Protein 3EDH (pdb70)

Nearest PDB structures (foldseek):
  3edg-assembly1_A  TM=1.002E+00  e=3.749E-43  Homo sapiens
  6bsl-assembly2_B  TM=9.867E-01  e=1.520E-41  Homo sapiens
  3edi-assembly1_A  TM=9.845E-01  e=1.492E-37  Homo sapiens
  7uai-assembly1_C  TM=9.406E-01  e=2.287E-19  Homo sapiens
  7uaf-assembly1_C  TM=9.247E-01  e=3.575E-19  Homo sapiens

Radius of gyration: 16.69 Å; Cα contacts (8 Å, |Δi|>4): 424; chains: 1; bounding box: 42×38×41 Å

B-factor: mean 15.07, std 9.1, range [3.42, 52.96]

InterPro domains:
  IPR000152 EGF-type aspartate/asparagine hydroxylation site [PS00010] (563-574)
  IPR000742 EGF-like domain [PS01186] (572-587)
  IPR000742 EGF-like domain [PS01186] (727-742)
  IPR000742 EGF-like domain [PS50026] (547-588)
  IPR000742 EGF-like domain [SM00181] (550-588)
  IPR000742 EGF-like domain [SM00181] (706-743)
  IPR000859 CUB domain [PF00431] (322-431)
  IPR000859 CUB domain [PF00431] (435-544)
  IPR000859 CUB domain [PF00431] (591-700)
  IPR000859 CUB domain [PF00431] (747-855)
  IPR000859 CUB domain [PF00431] (860-973)
  IPR000859 CUB domain [PS01180] (322-434)
  IPR000859 CUB domain [PS01180] (435-547)
  IPR000859 CUB domain [PS01180] (591-703)
  IPR000859 CUB domain [PS01180] (747-859)
  IPR000859 CUB domain [PS01180] (860-976)
  IPR000859 CUB domain [SM00042] (322-434)
  IPR000859 CUB domain [SM00042] (435-547)
  IPR000859 CUB domain [SM00042] (591-703)
  IPR000859 CUB domain [SM00042] (747-859)

Sequence (201 aa):
AATSRPPERVWPPDGVIPFVIGGNFTGSSQRAVFRQAMRHWEKHTCVVTFLERTDEDSYIVFTYRRPCGCCSYVGRRGGGPQAISIIGKNCDKFGIIVVHELGHVVVGFFWHEHTRPDRDRRHVSSIVRENIQPGQEYNFLKMEPQEVESLGETYDFDDSIMHYARNTTFSRRGIFLDTIVPKYEVNGVKPPIGQRTTRLSKGDIAQARKLYKCPA

Foldseek 3Di:
DFFPDLVLAPVQLEAEEEEDDDDDPVLVVLLVVLQVQLVVLAVHH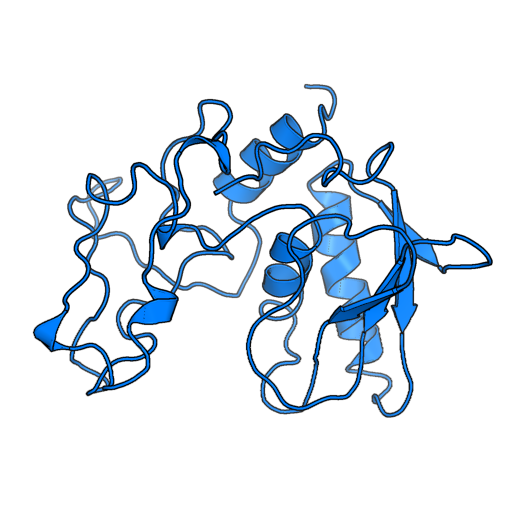YHHDDPDAWHEYADADDDDDDWAAGTPDRHYTYDYDYVVARGNLSSNLNVNRHNGDAALLQAPPNVLWKDFDVVFAAPPCCVSNHHDDNNTDDQLPADRDQAASRYQFQQVRTPDPPDGRIATPDDDPPDRRGHNDSDHGDPRSSVRSNSSSVPPD

Solvent-accessible surface area: 10444 Å² total; per-residue (Å²): 0,0,5,35,87,109,117,45,36,3,81,140,2,52,0,7,8,51,36,22,58,110,14,72,44,85,14,100,56,33,0,95,79,0,7,124,20,2,62,144,59,16,49,1,64,22,89,92,79,107,121,48,90,5,30,0,27,0,27,108,128,114,52,58,82,100,12,72,5,0,69,128,18,75,10,66,4,32,1,30,1,8,146,143,21,28,158,45,4,55,0,0,13,34,0,0,7,1,0,0,6,63,22,2,0,10,8,39,55,7,65,172,8,1,42,24,37,141,136,14,10,70,114,48,48,82,131,15,1,122,90,35,111,85,119,49,12,92,22,51,74,37,117,9,24,13,47,0,0,3,0,16,34,142,47,36,63,13,135,21,129,187,70,29,0,0,57,32,110,92,114,60,152,64,91,76,14,104,25,17,39,63,89,103,7,2,182,22,7,22,39,5,0,108,97,18,21,183,22,128,167

Organism: Homo sapiens (NCBI:txid9606)

GO terms:
  GO:0008233 peptidase activity (F, IDA)
  GO:0061036 positive regulation of cartilage development (P, IDA)
  GO:0005576 extracellular region (C, EXP)
  GO:0001501 skeletal system development (P, TAS)
  GO:0001502 cartilage condensation (P, TAS)
  GO:0008233 peptidase activity (F, TAS)
  GO:0005576 extracellular region (C, TAS)
  GO:0004222 metalloendopeptidase activity (F, TAS)
  GO:0004252 serine-type endopeptidase activity (F, TAS)
  GO:0030199 collagen fibril organization (P, TAS)
  GO:0042802 identical protein binding (F, IPI)
  GO:0005515 protein binding (F, IPI)
  GO:0006508 proteolysis (P, IDA)

CATH classification: 3.40.390.10

Structure (mmCIF, N/CA/C/O backbone):
data_3EDH
#
_entry.id   3EDH
#
_cell.length_a   53.499
_cell.length_b   59.093
_cell.length_c   69.451
_cell.angle_alpha   90.000
_cell.angle_beta   90.000
_cell.angle_gamma   90.000
#
_symmetry.space_group_name_H-M   'P 21 21 21'
#
loop_
_entity.id
_entity.type
_entity.pdbx_description
1 polymer 'Bone morphog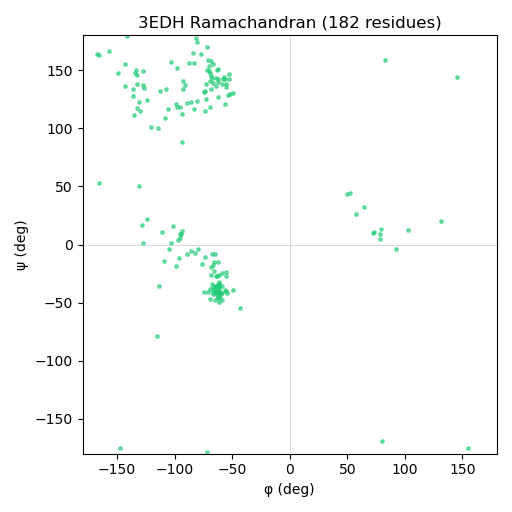enetic protein 1'
2 non-polymer 'ACETYL GROUP'
3 non-polymer 'ZINC ION'
4 non-polymer 'DIMETHYL SULFOXIDE'
5 water water
#
loop_
_atom_site.group_PDB
_atom_site.id
_atom_site.type_symbol
_atom_site.label_atom_id
_atom_site.label_alt_id
_atom_site.label_comp_id
_atom_site.label_asym_id
_atom_site.label_entity_id
_atom_site.label_seq_id
_atom_site.pdbx_PDB_ins_code
_atom_site.Cartn_x
_atom_site.Cartn_y
_atom_site.Cartn_z
_atom_site.occupancy
_atom_site.B_iso_or_equiv
_atom_site.auth_seq_id
_atom_site.auth_comp_id
_atom_site.auth_asym_id
_atom_site.auth_atom_id
_atom_site.pdbx_PDB_model_num
ATOM 1 N N . ALA A 1 1 ? 7.517 5.243 -1.793 1.00 6.46 1 ALA A N 1
ATOM 2 C CA . ALA A 1 1 ? 7.887 4.221 -2.758 1.00 6.93 1 ALA A CA 1
ATOM 3 C C . ALA A 1 1 ? 6.899 4.156 -3.944 1.00 6.49 1 ALA A C 1
ATOM 4 O O . ALA A 1 1 ? 6.295 3.121 -4.246 1.00 7.33 1 ALA A O 1
ATOM 6 N N . ALA A 1 2 ? 6.755 5.300 -4.624 1.00 7.27 2 ALA A N 1
ATOM 7 C CA . ALA A 1 2 ? 5.874 5.387 -5.798 1.00 6.45 2 ALA A CA 1
ATOM 8 C C . ALA A 1 2 ? 6.509 4.690 -6.988 1.00 7.01 2 ALA A C 1
ATOM 9 O O . ALA A 1 2 ? 7.672 4.922 -7.318 1.00 7.65 2 ALA A O 1
ATOM 11 N N . THR A 1 3 ? 5.739 3.846 -7.670 1.00 6.87 3 THR A N 1
ATOM 12 C CA . THR A 1 3 ? 6.259 3.194 -8.870 1.00 6.92 3 THR A CA 1
ATOM 13 C C . THR A 1 3 ? 6.775 4.219 -9.883 1.00 7.90 3 THR A C 1
ATOM 14 O O . THR A 1 3 ? 6.146 5.240 -10.158 1.00 8.18 3 THR A O 1
ATOM 18 N N . SER A 1 4 ? 7.919 3.909 -10.495 1.00 8.54 4 SER A N 1
ATOM 19 C CA . SER A 1 4 ? 8.470 4.680 -11.595 1.00 8.79 4 SER A CA 1
ATOM 20 C C . SER A 1 4 ? 7.905 4.258 -12.943 1.00 9.04 4 SER A C 1
ATOM 21 O O . SER A 1 4 ? 8.289 4.864 -13.955 1.00 9.97 4 SER A O 1
ATOM 24 N N . ARG A 1 5 ? 7.091 3.208 -13.002 1.00 8.83 5 ARG A N 1
ATOM 25 C CA . ARG A 1 5 ? 6.744 2.558 -14.259 1.00 9.72 5 ARG A CA 1
ATOM 26 C C . ARG A 1 5 ? 5.449 3.174 -14.770 1.00 9.15 5 ARG A C 1
ATOM 27 O O . ARG A 1 5 ? 4.407 3.008 -14.147 1.00 10.14 5 ARG A O 1
ATOM 35 N N . PRO A 1 6 ? 5.502 3.917 -15.895 1.00 9.80 6 PRO A N 1
ATOM 36 C CA A PRO A 1 6 ? 4.284 4.635 -16.305 0.50 10.55 6 PRO A CA 1
ATOM 37 C CA B PRO A 1 6 ? 4.279 4.642 -16.286 0.50 10.97 6 PRO A CA 1
ATOM 38 C C . PRO A 1 6 ? 3.107 3.724 -16.597 1.00 11.00 6 PRO A C 1
ATOM 39 O O . PRO A 1 6 ? 1.951 4.137 -16.404 1.00 12.59 6 PRO A O 1
ATOM 46 N N . GLU A 1 7 ? 3.379 2.497 -17.046 1.00 11.54 7 GLU A N 1
ATOM 47 C CA . GLU A 1 7 ? 2.291 1.602 -17.387 1.00 13.09 7 GLU A CA 1
ATOM 48 C C . GLU A 1 7 ? 1.515 1.166 -16.141 1.00 12.48 7 GLU A C 1
ATOM 49 O O . GLU A 1 7 ? 0.374 0.673 -16.266 1.00 13.85 7 GLU A O 1
ATOM 55 N N . ARG A 1 8 ? 2.115 1.289 -14.952 1.00 11.59 8 ARG A N 1
ATOM 56 C CA . ARG A 1 8 ? 1.430 0.919 -13.700 1.00 11.15 8 ARG A CA 1
ATOM 57 C C . ARG A 1 8 ? 0.518 2.002 -13.166 1.00 10.53 8 ARG A C 1
ATOM 58 O O . ARG A 1 8 ? -0.238 1.736 -12.221 1.00 11.02 8 ARG A O 1
ATOM 66 N N . VAL A 1 9 ? 0.541 3.196 -13.766 1.00 11.11 9 VAL A N 1
ATOM 67 C CA . VAL A 1 9 ? -0.348 4.285 -13.330 1.00 12.19 9 VAL A CA 1
ATOM 68 C C . VAL A 1 9 ? -1.687 4.121 -14.043 1.00 11.49 9 VAL A C 1
ATOM 69 O O . VAL A 1 9 ? -1.734 4.080 -15.287 1.00 14.30 9 VAL A O 1
ATOM 73 N N . TRP A 1 10 ? -2.790 3.998 -13.304 1.00 10.24 10 TRP A N 1
ATOM 74 C CA . TRP A 1 10 ? -4.100 3.784 -13.925 1.00 9.73 10 TRP A CA 1
ATOM 75 C C . TRP A 1 10 ? -4.449 5.008 -14.821 1.00 10.63 10 TRP A C 1
ATOM 76 O O . TRP A 1 10 ? -4.442 6.145 -14.349 1.00 11.31 10 TRP A O 1
ATOM 87 N N A PRO A 1 11 ? -4.863 4.758 -16.088 0.60 12.14 11 PRO A N 1
ATOM 88 N N B PRO A 1 11 ? -4.634 4.792 -16.138 0.40 11.20 11 PRO A N 1
ATOM 89 C CA A PRO A 1 11 ? -5.216 5.851 -17.033 0.60 12.74 11 PRO A CA 1
ATOM 90 C CA B PRO A 1 11 ? -4.958 5.950 -16.997 0.40 11.56 11 PRO A CA 1
ATOM 91 C C A PRO A 1 11 ? -6.237 6.814 -16.456 0.60 12.75 11 PRO A C 1
ATOM 92 C C B PRO A 1 11 ? -6.133 6.793 -16.504 0.40 12.24 11 PRO A C 1
ATOM 93 O O A PRO A 1 11 ? -7.293 6.388 -15.990 0.60 13.27 11 PRO A O 1
ATOM 94 O O B PRO A 1 11 ? -7.184 6.261 -16.163 0.40 12.56 11 PRO A O 1
ATOM 101 N N . ASP A 1 12 ? -5.908 8.104 -16.470 1.00 13.36 12 ASP A N 1
ATOM 102 C CA . ASP A 1 12 ? -6.829 9.114 -16.008 1.00 14.56 12 ASP A CA 1
ATOM 103 C C . ASP A 1 12 ? -7.188 8.968 -14.540 1.00 13.24 12 ASP A C 1
ATOM 104 O O . ASP A 1 12 ? -8.129 9.610 -14.088 1.00 13.65 12 ASP A O 1
ATOM 109 N N . GLY A 1 13 ? -6.444 8.127 -13.809 1.00 12.20 13 GLY A N 1
ATOM 110 C CA . GLY A 1 13 ? -6.759 7.871 -12.401 1.00 11.07 13 GLY A CA 1
ATOM 111 C C . GLY A 1 13 ? -7.991 7.024 -12.178 1.00 9.64 13 GLY A C 1
ATOM 112 O O . GLY A 1 13 ? -8.453 6.900 -11.050 1.00 10.50 13 GLY A O 1
ATOM 113 N N . VAL A 1 14 ? -8.529 6.445 -13.252 1.00 10.47 14 VAL A N 1
ATOM 114 C CA . VAL A 1 14 ? -9.766 5.665 -13.147 1.00 10.83 14 VAL A CA 1
ATOM 115 C C . VAL A 1 14 ? -9.484 4.198 -12.844 1.00 9.97 14 VAL A C 1
ATOM 116 O O . VAL A 1 14 ? -8.760 3.529 -13.590 1.00 11.18 14 VAL A O 1
ATOM 120 N N . ILE A 1 15 ? -10.041 3.726 -11.718 1.00 9.97 15 ILE A N 1
ATOM 121 C CA . ILE A 1 15 ? -9.789 2.341 -11.273 1.00 9.22 15 ILE A CA 1
ATOM 122 C C . ILE A 1 15 ? -11.126 1.614 -11.197 1.00 8.78 15 ILE A C 1
ATOM 123 O O . ILE A 1 15 ? -11.901 1.789 -10.240 1.00 9.74 15 ILE A O 1
ATOM 128 N N . PRO A 1 16 ? -11.426 0.791 -12.210 1.00 8.95 16 PRO A N 1
ATOM 129 C CA . PRO A 1 16 ? -12.668 0.015 -12.126 1.00 9.48 16 PRO A CA 1
ATOM 130 C C . PRO A 1 16 ? -12.529 -1.079 -11.074 1.00 8.34 16 PRO A C 1
ATOM 131 O O . PRO A 1 16 ? -11.439 -1.617 -10.855 1.00 8.42 16 PRO A O 1
ATOM 135 N N . PHE A 1 17 ? -13.648 -1.434 -10.454 1.00 9.36 17 PHE A N 1
ATOM 136 C CA . PHE A 1 17 ? -13.623 -2.419 -9.353 1.00 9.38 17 PHE A CA 1
ATOM 137 C C . PHE A 1 17 ? -14.837 -3.334 -9.380 1.00 8.93 17 PHE A C 1
ATOM 138 O O . PHE A 1 17 ? -15.940 -2.966 -9.856 1.00 9.95 17 PHE A O 1
ATOM 146 N N . VAL A 1 18 ? -14.641 -4.512 -8.799 1.00 8.58 18 VAL A N 1
ATOM 147 C CA . VAL A 1 18 ? -15.690 -5.471 -8.504 1.00 9.43 18 VAL A CA 1
ATOM 148 C C . VAL A 1 18 ? -15.553 -5.833 -7.026 1.00 8.68 18 VAL A C 1
ATOM 149 O O . VAL A 1 18 ? -14.440 -6.032 -6.537 1.00 8.66 18 VAL A O 1
ATOM 153 N N . ILE A 1 19 ? -16.676 -5.914 -6.312 1.00 9.00 19 ILE A N 1
ATOM 154 C CA . ILE A 1 19 ? -16.672 -6.460 -4.963 1.00 9.80 19 ILE A CA 1
ATOM 155 C C . ILE A 1 19 ? -17.128 -7.910 -5.082 1.00 9.60 19 ILE A C 1
ATOM 156 O O . ILE A 1 19 ? -18.214 -8.198 -5.603 1.00 10.18 19 ILE A O 1
ATOM 161 N N . GLY A 1 20 ? -16.284 -8.842 -4.645 1.00 9.33 20 GLY A N 1
ATOM 162 C CA . GLY A 1 20 ? -16.582 -10.265 -4.749 1.00 9.25 20 GLY A CA 1
ATOM 163 C C . GLY A 1 20 ? -17.657 -10.700 -3.775 1.00 8.84 20 GLY A C 1
ATOM 164 O O . GLY A 1 20 ? -18.210 -9.904 -2.990 1.00 9.43 20 GLY A O 1
ATOM 165 N N . GLY A 1 21 ? -17.944 -12.002 -3.818 1.00 8.94 21 GLY A N 1
ATOM 166 C CA . GLY A 1 21 ? -18.899 -12.564 -2.909 1.00 9.43 21 GLY A CA 1
ATOM 167 C C . GLY A 1 21 ? -18.324 -12.843 -1.530 1.00 8.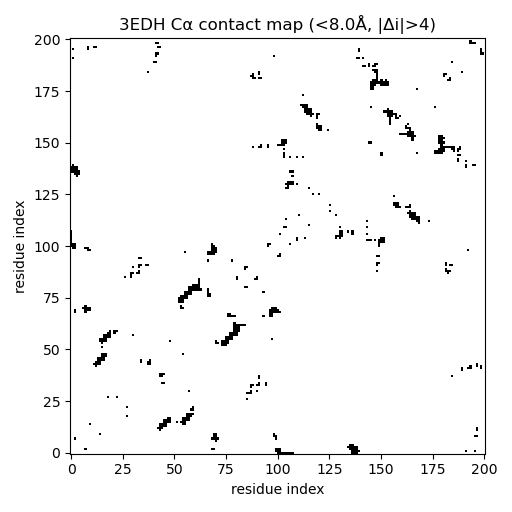74 21 GLY A C 1
ATOM 168 O O . GLY A 1 21 ? -17.139 -12.679 -1.255 1.00 9.60 21 GLY A O 1
ATOM 169 N N . ASN A 1 22 A -19.227 -13.254 -0.637 1.00 9.29 21 ASN A N 1
ATOM 170 C CA . ASN A 1 22 A -18.896 -13.733 0.677 1.00 10.50 21 ASN A CA 1
ATOM 171 C C . ASN A 1 22 A -18.584 -12.677 1.716 1.00 9.94 21 ASN A C 1
ATOM 172 O O . ASN A 1 22 A -18.049 -13.015 2.777 1.00 11.44 21 ASN A O 1
ATOM 177 N N . PHE A 1 23 ? -18.907 -11.417 1.410 1.00 9.42 22 PHE A N 1
ATOM 178 C CA . PHE A 1 23 ? -18.693 -10.356 2.392 1.00 10.71 22 PHE A CA 1
ATOM 179 C C . PHE A 1 23 ? -20.006 -9.965 3.021 1.00 11.54 22 PHE A C 1
ATOM 180 O O . PHE A 1 23 ? -21.059 -10.121 2.422 1.00 13.25 22 PHE A O 1
ATOM 188 N N . THR A 1 24 ? -19.937 -9.394 4.209 1.00 12.66 23 THR A N 1
ATOM 189 C CA . THR A 1 24 ? -21.150 -8.883 4.833 1.00 12.79 23 THR A CA 1
ATOM 190 C C . THR A 1 24 ? -21.416 -7.475 4.280 1.00 12.77 23 THR A C 1
ATOM 191 O O . THR A 1 24 ? -20.535 -6.808 3.718 1.00 12.32 23 THR A O 1
ATOM 195 N N . GLY A 1 25 ? -22.623 -6.982 4.494 1.00 14.15 24 GLY A N 1
ATOM 196 C CA . GLY A 1 25 ? -22.948 -5.623 4.069 1.00 14.19 24 GLY A CA 1
ATOM 197 C C . GLY A 1 25 ? -22.038 -4.584 4.722 1.00 13.99 24 GLY A C 1
ATOM 198 O O . GLY A 1 25 ? -21.638 -3.592 4.084 1.00 14.06 24 GLY A O 1
ATOM 199 N N . SER A 1 26 ? -21.665 -4.810 5.976 1.00 13.72 25 SER A N 1
ATOM 200 C CA A SER A 1 26 ? -20.762 -3.881 6.655 0.50 14.52 25 SER A CA 1
ATOM 201 C CA B SER A 1 26 ? -20.732 -3.942 6.705 0.50 14.60 25 SER A CA 1
ATOM 202 C C . SER A 1 26 ? -19.364 -3.914 6.023 1.00 13.67 25 SER A C 1
ATOM 203 O O . SER A 1 26 ? -18.757 -2.859 5.834 1.00 13.60 25 SER A O 1
ATOM 208 N N . GLN A 1 27 ? -18.869 -5.096 5.665 1.00 12.61 26 GLN A N 1
ATOM 209 C CA . GLN A 1 27 ? -17.567 -5.171 5.010 1.00 11.15 26 GLN A CA 1
ATOM 210 C C . GLN A 1 27 ? -17.596 -4.447 3.673 1.00 9.88 26 GLN A C 1
ATOM 211 O O . GLN A 1 27 ? -16.656 -3.715 3.356 1.00 9.54 26 GLN A O 1
ATOM 217 N N . ARG A 1 28 ? -18.659 -4.645 2.898 1.00 9.91 27 ARG A N 1
ATOM 218 C CA . ARG A 1 28 ? -18.773 -3.974 1.618 1.00 9.46 27 ARG A CA 1
ATOM 219 C C . ARG A 1 28 ? -18.790 -2.457 1.788 1.00 10.10 27 ARG A C 1
ATOM 220 O O . ARG A 1 28 ? -18.173 -1.722 1.016 1.00 10.24 27 ARG A O 1
ATOM 228 N N . ALA A 1 29 ? -19.507 -1.989 2.811 1.00 10.66 28 ALA A N 1
ATOM 229 C CA . ALA A 1 29 ? -19.573 -0.555 3.087 1.00 11.04 28 ALA A CA 1
ATOM 230 C C . ALA A 1 29 ? -18.182 -0.011 3.436 1.00 9.98 28 ALA A C 1
ATOM 231 O O . ALA A 1 29 ? -17.861 1.110 3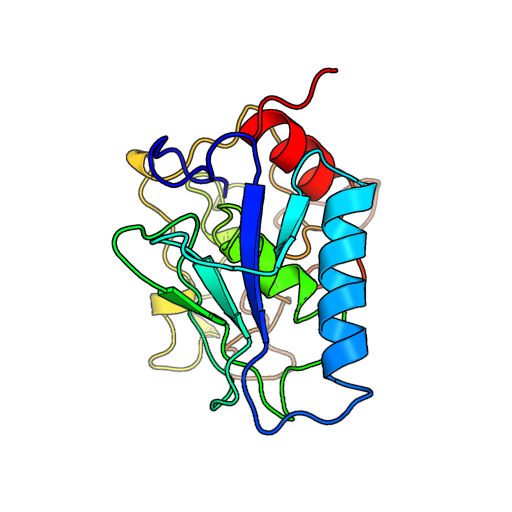.039 1.00 10.67 28 ALA A O 1
ATOM 233 N N . VAL A 1 30 ? -17.351 -0.783 4.147 1.00 9.40 29 VAL A N 1
ATOM 234 C CA . VAL A 1 30 ? -16.009 -0.360 4.450 1.00 9.47 29 VAL A CA 1
ATOM 235 C C . VAL A 1 30 ? -15.169 -0.269 3.164 1.00 8.84 29 VAL A C 1
ATOM 236 O O . VAL A 1 30 ? -14.362 0.667 3.018 1.00 8.95 29 VAL A O 1
ATOM 240 N N . PHE A 1 31 ? -15.372 -1.177 2.205 1.00 8.99 30 PHE A N 1
ATOM 241 C CA . PHE A 1 31 ? -14.594 -1.059 0.969 1.00 8.46 30 PHE A CA 1
ATOM 242 C C . PHE A 1 31 ? -14.941 0.255 0.286 1.00 8.01 30 PHE A C 1
ATOM 243 O O . PHE A 1 31 ? -14.062 0.969 -0.220 1.00 8.27 30 PHE A O 1
ATOM 251 N N . ARG A 1 32 ? -16.234 0.564 0.214 1.00 8.71 31 ARG A N 1
ATOM 252 C CA . ARG A 1 32 ? -16.635 1.826 -0.399 1.00 10.09 31 ARG A CA 1
ATOM 253 C C . ARG A 1 32 ? -16.129 3.040 0.362 1.00 8.58 31 ARG A C 1
ATOM 254 O O . ARG A 1 32 ? -15.709 4.014 -0.245 1.00 9.87 31 ARG A O 1
ATOM 262 N N . GLN A 1 33 ? -16.105 2.959 1.680 1.00 9.31 32 GLN A N 1
ATOM 263 C CA . GLN A 1 33 ? -15.581 4.043 2.487 1.00 9.36 32 GLN A CA 1
ATOM 264 C C . GLN A 1 33 ? -14.092 4.271 2.204 1.00 8.32 32 GLN A C 1
ATOM 265 O O . GLN A 1 33 ? -13.643 5.403 2.124 1.00 8.18 32 GLN A O 1
ATOM 271 N N . ALA A 1 34 ? -13.343 3.195 2.056 1.00 7.47 33 ALA A N 1
ATOM 272 C CA . ALA A 1 34 ? -11.920 3.291 1.772 1.00 7.37 33 ALA A CA 1
ATOM 273 C C . ALA A 1 34 ? -11.672 3.886 0.390 1.00 7.24 33 ALA A C 1
ATOM 274 O O . ALA A 1 34 ? -10.778 4.730 0.213 1.00 7.69 33 ALA A O 1
ATOM 276 N N . MET A 1 35 ? -12.480 3.485 -0.597 1.00 7.46 34 MET A N 1
ATOM 277 C CA . MET A 1 35 ? -12.372 4.069 -1.938 1.00 8.07 34 MET A CA 1
ATOM 278 C C . MET A 1 35 ? -12.745 5.544 -1.884 1.00 8.22 34 MET A C 1
ATOM 279 O O . MET A 1 35 ? -12.039 6.368 -2.483 1.00 8.10 34 MET A O 1
ATOM 284 N N . ARG A 1 36 ? -13.803 5.899 -1.139 1.00 8.15 35 ARG A N 1
ATOM 285 C CA . ARG A 1 36 ? -14.148 7.324 -1.044 1.00 9.14 35 ARG A CA 1
ATOM 286 C C . ARG A 1 36 ? -13.033 8.131 -0.405 1.00 8.26 35 ARG A C 1
ATOM 287 O O . ARG A 1 36 ? -12.830 9.298 -0.747 1.00 8.70 35 ARG A O 1
ATOM 295 N N . HIS A 1 37 ? -12.310 7.543 0.548 1.00 7.88 36 HIS A N 1
ATOM 296 C CA . HIS A 1 37 ? -11.233 8.259 1.217 1.00 7.00 36 HIS A CA 1
ATOM 297 C C . HIS A 1 37 ? -10.146 8.645 0.225 1.00 7.04 36 HIS A C 1
ATOM 298 O O . HIS A 1 37 ? -9.684 9.798 0.187 1.00 7.78 36 HIS A O 1
ATOM 305 N N . TRP A 1 38 ? -9.749 7.700 -0.625 1.00 6.73 37 TRP A N 1
ATOM 306 C CA . TRP A 1 38 ? -8.809 8.018 -1.691 1.00 8.03 37 TRP A CA 1
ATOM 307 C C . TRP A 1 38 ? -9.385 9.085 -2.637 1.00 8.16 37 TRP A C 1
ATOM 308 O O . TRP A 1 38 ? -8.658 9.993 -3.060 1.00 9.10 37 TRP A O 1
ATOM 319 N N . GLU A 1 39 ? -10.663 8.965 -3.000 1.00 9.05 38 GLU A N 1
ATOM 320 C CA . GLU A 1 39 ? -11.261 9.929 -3.925 1.00 9.73 38 GLU A CA 1
ATOM 321 C C . GLU A 1 39 ? -11.339 11.342 -3.399 1.00 9.95 38 GLU A C 1
ATOM 322 O O . GLU A 1 39 ? -11.242 12.288 -4.164 1.00 11.14 38 GLU A O 1
ATOM 328 N N . LYS A 1 40 ? -11.599 11.501 -2.103 1.00 9.38 39 LYS A N 1
ATOM 329 C CA . LYS A 1 40 ? -11.771 12.860 -1.600 1.00 10.86 39 LYS A CA 1
ATOM 330 C C . LYS A 1 40 ? -10.478 13.630 -1.443 1.00 9.40 39 LYS A C 1
ATOM 331 O O . LYS A 1 40 ? -10.509 14.852 -1.351 1.00 10.88 39 LYS A O 1
ATOM 337 N N . HIS A 1 41 ? -9.344 12.928 -1.442 1.00 9.66 40 HIS A N 1
ATOM 338 C CA . HIS A 1 41 ? -8.051 13.546 -1.209 1.00 9.96 40 HIS A CA 1
ATOM 339 C C . HIS A 1 41 ? -7.186 13.614 -2.445 1.00 10.33 40 HIS A C 1
ATOM 340 O O . HIS A 1 41 ? -6.191 14.336 -2.422 1.00 11.09 40 HIS A O 1
ATOM 347 N N . THR A 1 42 ? -7.557 12.876 -3.497 1.00 10.64 41 THR A N 1
ATOM 348 C CA . THR A 1 42 ? -6.728 12.796 -4.702 1.00 11.11 41 THR A CA 1
ATOM 349 C C . THR A 1 42 ? -7.619 12.790 -5.932 1.00 11.98 41 THR A C 1
ATOM 350 O O . THR A 1 42 ? -8.842 12.757 -5.811 1.00 13.64 41 THR A O 1
ATOM 354 N N . CYS A 1 43 ? -7.020 12.725 -7.122 1.00 12.19 42 CYS A N 1
ATOM 355 C CA . CYS A 1 43 ? -7.831 12.697 -8.319 1.00 12.28 42 CYS A CA 1
ATOM 356 C C . CYS A 1 43 ? -8.102 11.284 -8.804 1.00 11.59 42 CYS A C 1
ATOM 357 O O . CYS A 1 43 ? -8.630 11.124 -9.907 1.00 13.49 42 CYS A O 1
ATOM 360 N N . VAL A 1 44 ? -7.760 10.265 -8.018 1.00 11.12 43 VAL A N 1
ATOM 361 C CA A VAL A 1 44 ? -8.111 8.902 -8.326 0.50 10.57 43 VAL A CA 1
ATOM 362 C CA B VAL A 1 44 ? -8.144 8.921 -8.435 0.50 11.36 43 VAL A CA 1
ATOM 363 C C . VAL A 1 44 ? -9.639 8.742 -8.209 1.00 11.06 43 VAL A C 1
ATOM 364 O O . VAL A 1 44 ? -10.249 9.304 -7.294 1.00 10.74 43 VAL A O 1
ATOM 371 N N . THR A 1 45 ? -10.247 7.952 -9.088 1.00 10.46 44 THR A N 1
ATOM 372 C CA . THR A 1 45 ? -11.671 7.639 -8.987 1.00 10.66 44 THR A CA 1
ATOM 373 C C . THR A 1 45 ? -11.883 6.150 -9.147 1.00 10.61 44 THR A C 1
ATOM 374 O O . THR A 1 45 ? -11.153 5.488 -9.877 1.00 12.22 44 THR A O 1
ATOM 378 N N . PHE A 1 46 ? -12.870 5.642 -8.441 1.00 10.52 45 PHE A N 1
ATOM 379 C CA . PHE A 1 46 ? -13.196 4.217 -8.505 1.00 10.89 45 PHE A CA 1
ATOM 380 C C . PHE A 1 46 ? -14.552 4.066 -9.174 1.00 11.88 45 PHE A C 1
ATOM 381 O O . PHE A 1 46 ? -15.509 4.779 -8.830 1.00 14.27 45 PHE A O 1
ATOM 389 N N . LEU A 1 47 ? -14.633 3.157 -10.138 1.00 11.48 46 LEU A N 1
ATOM 390 C CA . LEU A 1 47 ? -15.797 3.038 -11.005 1.00 14.14 46 LEU A CA 1
ATOM 391 C C . LEU A 1 47 ? -16.285 1.585 -10.949 1.00 12.57 46 LEU A C 1
ATOM 392 O O . LEU A 1 47 ? -15.484 0.687 -11.104 1.00 12.02 46 LEU A O 1
ATOM 397 N N . GLU A 1 48 ? -17.583 1.333 -10.816 1.00 13.50 47 GLU A N 1
ATOM 398 C CA . GLU A 1 48 ? -18.052 -0.044 -10.848 1.00 15.05 47 GLU A CA 1
ATOM 399 C C . GLU A 1 48 ? -17.717 -0.635 -12.228 1.00 14.25 47 GLU A C 1
ATOM 400 O O . GLU A 1 48 ? -18.089 -0.065 -13.277 1.00 14.85 47 GLU A O 1
ATOM 406 N N . ARG A 1 49 ? -17.041 -1.776 -12.247 1.00 13.22 48 ARG A N 1
ATOM 407 C CA . ARG A 1 49 ? -16.570 -2.345 -13.507 1.00 13.63 48 ARG A CA 1
ATOM 408 C C . ARG A 1 49 ? -17.735 -2.845 -14.352 1.00 14.64 48 ARG A C 1
ATOM 409 O O . ARG A 1 49 ? -18.681 -3.410 -13.826 1.00 16.13 48 ARG A O 1
ATOM 417 N N . THR A 1 50 ? -17.617 -2.623 -15.651 1.00 16.24 49 THR A N 1
ATOM 418 C CA . THR A 1 50 ? -18.594 -3.173 -16.606 1.00 16.49 49 THR A CA 1
ATOM 419 C C . THR A 1 50 ? -17.860 -4.178 -17.489 1.00 16.64 49 THR A C 1
ATOM 420 O O . THR A 1 50 ? -17.910 -5.400 -17.225 1.00 16.61 49 THR A O 1
ATOM 424 N N . ASP A 1 51 ? -17.116 -3.685 -18.477 1.00 15.58 50 ASP A N 1
ATOM 425 C CA . ASP A 1 51 ? -16.377 -4.575 -19.364 1.00 16.28 50 ASP A CA 1
ATOM 426 C C . ASP A 1 51 ? -14.920 -4.200 -19.485 1.00 16.81 50 ASP A C 1
ATOM 427 O O . ASP A 1 51 ? -14.240 -4.655 -20.407 1.00 18.85 50 ASP A O 1
ATOM 432 N N . GLU A 1 52 ? -14.411 -3.382 -18.553 1.00 16.70 51 GLU A N 1
ATOM 433 C CA . GLU A 1 52 ? -13.007 -2.973 -18.658 1.00 17.02 51 GLU A CA 1
ATOM 434 C C . GLU A 1 52 ? -12.146 -4.214 -18.500 1.00 18.14 51 GLU A C 1
ATOM 435 O O . GLU A 1 52 ? -12.459 -5.101 -17.688 1.00 17.16 51 GLU A O 1
ATOM 441 N N . ASP A 1 53 ? -11.048 -4.274 -19.234 1.00 19.02 52 ASP A N 1
ATOM 442 C CA . ASP A 1 53 ? -10.214 -5.454 -19.170 1.00 20.00 52 ASP A CA 1
ATOM 443 C C . ASP A 1 53 ? -9.466 -5.568 -17.848 1.00 19.00 52 ASP A C 1
ATOM 444 O O . ASP A 1 53 ? -9.385 -6.648 -17.288 1.00 19.87 52 ASP A O 1
ATOM 449 N N . SER A 1 54 ? -8.959 -4.433 -17.366 1.00 16.91 53 SER A N 1
ATOM 450 C CA . SER A 1 54 ? -8.199 -4.364 -16.109 1.00 15.27 53 SER A CA 1
ATOM 451 C C . SER A 1 54 ? -9.025 -3.693 -15.013 1.00 13.07 53 SER A C 1
ATOM 452 O O . SER A 1 54 ? -9.606 -2.623 -15.219 1.00 12.23 53 SER A O 1
ATOM 455 N N . TYR A 1 55 ? -9.027 -4.310 -13.839 1.00 10.72 54 TYR A N 1
ATOM 456 C CA . TYR A 1 55 ? -9.820 -3.836 -12.746 1.00 8.86 54 TYR A CA 1
ATOM 457 C C . TYR A 1 55 ? -9.373 -4.542 -11.495 1.00 8.53 54 TYR A C 1
ATOM 458 O O . TYR A 1 55 ? -8.721 -5.577 -11.563 1.00 9.42 54 TYR A O 1
ATOM 467 N N . ILE A 1 56 ? -9.763 -3.983 -10.357 1.00 8.22 55 ILE A N 1
ATOM 468 C CA . ILE A 1 56 ? -9.489 -4.622 -9.069 1.00 7.64 55 ILE A CA 1
ATOM 469 C C . ILE A 1 56 ? -10.686 -5.389 -8.569 1.00 6.98 55 ILE A C 1
ATOM 470 O O . ILE A 1 56 ? -11.840 -5.053 -8.868 1.00 7.89 55 ILE A O 1
ATOM 475 N N . VAL A 1 57 ? -10.407 -6.423 -7.783 1.00 7.01 56 VAL A N 1
ATOM 476 C CA . VAL A 1 57 ? -11.508 -7.241 -7.246 1.00 7.93 56 VAL A CA 1
ATOM 477 C C . VAL A 1 57 ? -11.267 -7.432 -5.756 1.00 6.61 56 VAL A C 1
ATOM 478 O O . VAL A 1 57 ? -10.266 -8.027 -5.342 1.00 7.43 56 VAL A O 1
ATOM 482 N N . PHE A 1 58 ? -12.185 -6.934 -4.927 1.00 7.23 57 PHE A N 1
ATOM 483 C CA . PHE A 1 58 ? -12.114 -7.173 -3.474 1.00 7.10 57 PHE A CA 1
ATOM 484 C C . PHE A 1 58 ? -12.523 -8.650 -3.307 1.00 7.46 57 PHE A C 1
ATOM 485 O O . PHE A 1 58 ? -13.639 -9.038 -3.674 1.00 8.31 57 PHE A O 1
ATOM 493 N N . THR A 1 59 ? -11.585 -9.471 -2.846 1.00 7.59 58 THR A N 1
ATOM 494 C CA . THR A 1 59 ? -11.689 -10.937 -2.976 1.00 7.63 58 THR A CA 1
ATOM 495 C C . THR A 1 59 ? -11.578 -11.557 -1.606 1.00 7.27 58 THR A C 1
ATOM 496 O O . THR A 1 59 ? -10.586 -11.356 -0.895 1.00 8.64 58 THR A O 1
ATOM 500 N N . TYR A 1 60 ? -12.585 -12.362 -1.241 1.00 7.81 59 TYR A N 1
ATOM 501 C CA . TYR A 1 60 ? -12.526 -13.090 0.022 1.00 8.51 59 TYR A CA 1
ATOM 502 C C . TYR A 1 60 ? -11.448 -14.152 -0.102 1.00 10.05 59 TYR A C 1
ATOM 503 O O . TYR A 1 60 ? -11.536 -15.038 -0.966 1.00 10.94 59 TYR A O 1
ATOM 512 N N . ARG A 1 61 ? -10.428 -14.044 0.734 1.00 11.24 60 ARG A N 1
ATOM 513 C CA A ARG A 1 61 ? -9.203 -14.833 0.623 0.50 14.17 60 ARG A CA 1
ATOM 514 C CA B ARG A 1 61 ? -9.208 -14.837 0.628 0.50 13.79 60 ARG A CA 1
ATOM 515 C C . ARG A 1 61 ? -8.449 -14.699 1.949 1.00 14.49 60 ARG A C 1
ATOM 516 O O . ARG A 1 61 ? -8.756 -13.822 2.755 1.00 15.51 60 ARG A O 1
ATOM 531 N N . PRO A 1 62 ? -7.447 -15.582 2.194 1.00 15.26 61 PRO A N 1
ATOM 532 C CA . PRO A 1 62 ? -6.665 -15.422 3.423 1.00 15.23 61 PRO A CA 1
ATOM 533 C C . PRO A 1 62 ? -5.911 -14.104 3.408 1.00 15.99 61 PRO A C 1
ATOM 534 O O . PRO A 1 62 ? -5.517 -13.625 2.351 1.00 15.85 61 PRO A O 1
ATOM 538 N N . CYS A 1 63 ? -5.685 -13.544 4.585 1.00 15.83 62 CYS A N 1
ATOM 539 C CA . CYS A 1 63 ? -4.898 -12.326 4.696 1.00 16.25 62 CYS A CA 1
ATOM 540 C C . CYS A 1 63 ? -3.456 -12.640 4.342 1.00 17.18 62 CYS A C 1
ATOM 541 O O . CYS A 1 63 ? -2.953 -13.732 4.619 1.00 18.53 62 CYS A O 1
ATOM 544 N N . GLY A 1 64 ? -2.800 -11.681 3.714 1.00 18.14 63 GLY A N 1
ATOM 545 C CA . GLY A 1 64 ? -1.363 -11.746 3.507 1.00 19.14 63 GLY A CA 1
ATOM 546 C C . GLY A 1 64 ? -0.995 -11.128 2.189 1.00 19.27 63 GLY A C 1
ATOM 547 O O . GLY A 1 64 ? -1.744 -11.237 1.201 1.00 20.99 63 GLY A O 1
ATOM 548 N N . CYS A 1 65 ? 0.159 -10.472 2.190 0.50 17.39 64 CYS A N 1
ATOM 549 C CA . CYS A 1 65 ? 0.762 -9.840 1.019 0.50 15.97 64 CYS A CA 1
ATOM 550 C C . CYS A 1 65 ? 0.869 -10.850 -0.138 0.50 15.16 64 CYS A C 1
ATOM 551 O O . CYS A 1 65 ? 1.080 -12.041 0.105 0.50 15.51 64 CYS A O 1
ATOM 554 N N . CYS A 1 66 ? 0.729 -10.405 -1.390 0.50 13.72 65 CYS A N 1
ATOM 555 C CA . CYS A 1 66 ? 0.808 -9.002 -1.770 0.50 13.57 65 CYS A CA 1
ATOM 556 C C . CYS A 1 66 ? -0.182 -8.666 -2.865 0.50 13.15 65 CYS A C 1
ATOM 557 O O . CYS A 1 66 ? -0.339 -9.399 -3.855 0.50 13.80 65 CYS A O 1
ATOM 560 N N . SER A 1 67 ? -0.840 -7.534 -2.691 1.00 14.90 66 SER A N 1
ATOM 561 C CA . SER A 1 67 ? -1.585 -6.905 -3.752 1.00 14.25 66 SER A CA 1
ATOM 562 C C . SER A 1 67 ? -0.591 -6.437 -4.805 1.00 14.09 66 SER A C 1
ATOM 563 O O . SER A 1 67 ? 0.487 -5.891 -4.489 1.00 15.56 66 SER A O 1
ATOM 566 N N . TYR A 1 68 ? -0.953 -6.618 -6.053 1.00 12.42 67 TYR A N 1
ATOM 567 C CA . TYR A 1 68 ? -0.178 -6.050 -7.123 1.00 11.42 67 TYR A CA 1
ATOM 568 C C . TYR A 1 68 ? -0.082 -4.543 -6.918 1.00 10.14 67 TYR A C 1
ATOM 569 O O . TYR A 1 68 ? -1.047 -3.902 -6.501 1.00 10.99 67 TYR A O 1
ATOM 578 N N . VAL A 1 69 ? 1.066 -3.993 -7.265 1.00 9.99 68 VAL A N 1
ATOM 579 C CA . VAL A 1 69 ? 1.298 -2.562 -7.110 1.00 8.71 68 VAL A CA 1
ATOM 580 C C . VAL A 1 69 ? 1.054 -1.863 -8.440 1.00 9.49 68 VAL A C 1
ATOM 581 O O . VAL A 1 69 ? 1.741 -2.128 -9.431 1.00 10.34 68 VAL A O 1
ATOM 585 N N . GLY A 1 70 ? 0.083 -0.957 -8.467 1.00 8.91 69 GLY A N 1
ATOM 586 C CA . GLY A 1 70 ? -0.292 -0.330 -9.726 1.00 9.17 69 GLY A CA 1
ATOM 587 C C . GLY A 1 70 ? -1.190 -1.209 -10.568 1.00 8.43 69 GLY A C 1
ATOM 588 O O . GLY A 1 70 ? -1.699 -2.244 -10.113 1.00 9.30 69 GLY A O 1
ATOM 589 N N . ARG A 1 71 ? -1.366 -0.791 -11.811 1.00 9.02 70 ARG A N 1
ATOM 590 C CA . ARG A 1 71 ? -2.251 -1.490 -12.719 1.00 10.26 70 ARG A CA 1
ATOM 591 C C . ARG A 1 71 ? -1.518 -2.660 -13.355 1.00 11.43 70 ARG A C 1
ATOM 592 O O . ARG A 1 71 ? -0.518 -2.439 -14.046 1.00 12.47 70 ARG A O 1
ATOM 600 N N . ARG A 1 72 ? -1.978 -3.891 -13.100 1.00 13.24 71 ARG A N 1
ATOM 601 C CA . ARG A 1 72 ? -1.343 -5.069 -13.709 1.00 15.90 71 ARG A CA 1
ATOM 602 C C . ARG A 1 72 ? -1.598 -5.111 -15.200 1.00 16.61 71 ARG A C 1
ATOM 603 O O . ARG A 1 72 ? -0.659 -5.327 -15.990 1.00 17.85 71 ARG A O 1
ATOM 611 N N . GLY A 1 73 ? -2.852 -4.889 -15.564 1.00 17.11 72 GLY A N 1
ATOM 612 C CA . GLY A 1 73 ? -3.247 -4.910 -16.970 1.00 18.39 72 GLY A CA 1
ATOM 613 C C . GLY A 1 73 ? -3.488 -6.330 -17.439 1.00 19.24 72 GLY A C 1
ATOM 614 O O . GLY A 1 73 ? -3.038 -7.308 -16.827 1.00 21.16 72 GLY A O 1
ATOM 615 N N . GLY A 1 74 A -4.242 -6.447 -18.520 1.00 20.21 72 GLY A N 1
ATOM 616 C CA . GLY A 1 74 A -4.531 -7.750 -19.116 1.00 20.62 72 GLY A CA 1
ATOM 617 C C . GLY A 1 74 A -5.511 -8.613 -18.345 1.00 19.68 72 GLY A C 1
ATOM 618 O O . GLY A 1 74 A -5.672 -9.808 -18.650 1.00 21.04 72 GLY A O 1
ATOM 619 N N . GLY A 1 75 ? -6.176 -8.037 -17.337 1.00 17.39 73 GLY A N 1
ATOM 620 C CA . GLY A 1 75 ? -7.149 -8.799 -16.567 1.00 15.98 73 GLY A CA 1
ATOM 621 C C . GLY A 1 75 ? -7.329 -8.245 -15.160 1.00 14.65 73 GLY A C 1
ATOM 622 O O . GLY A 1 75 ? -6.776 -7.202 -14.799 1.00 14.92 73 GLY A O 1
ATOM 623 N N . PRO A 1 76 ? -8.118 -8.927 -14.347 1.00 13.92 74 PRO A N 1
ATOM 624 C CA . PRO A 1 76 ? -8.368 -8.532 -12.958 1.00 13.47 74 PRO A CA 1
ATOM 625 C C . PRO A 1 76 ? -7.139 -8.680 -12.061 1.00 11.92 74 PRO A C 1
ATOM 626 O O . PRO A 1 76 ? -6.234 -9.472 -12.346 1.00 13.37 74 PRO A O 1
ATOM 630 N N . GLN A 1 77 ? -7.147 -7.938 -10.964 1.00 9.90 75 GLN A N 1
ATOM 631 C CA . GLN A 1 77 ? -6.145 -8.118 -9.933 1.00 9.56 75 GLN A CA 1
ATOM 632 C C . GLN A 1 77 ? -6.871 -8.082 -8.576 1.00 8.81 75 GLN A C 1
ATOM 633 O O . GLN A 1 77 ? -7.728 -7.227 -8.346 1.00 10.50 75 GLN A O 1
ATOM 639 N N . ALA A 1 78 ? -6.539 -9.042 -7.722 1.00 8.93 76 ALA A N 1
ATOM 640 C CA . ALA A 1 78 ? -7.270 -9.249 -6.499 1.00 8.79 76 ALA A CA 1
ATOM 641 C C . ALA A 1 78 ? -6.658 -8.495 -5.346 1.00 8.95 76 ALA A C 1
ATOM 642 O O . ALA A 1 78 ? -5.438 -8.467 -5.194 1.00 10.75 76 ALA A O 1
ATOM 644 N N . ILE A 1 79 ? -7.540 -7.949 -4.515 1.00 9.74 77 ILE A N 1
ATOM 645 C CA . ILE A 1 79 ? -7.143 -7.489 -3.174 1.00 9.94 77 ILE A CA 1
ATOM 646 C C . ILE A 1 79 ? -7.709 -8.514 -2.203 1.00 9.34 77 ILE A C 1
ATOM 647 O O . ILE A 1 79 ? -8.927 -8.704 -2.131 1.00 9.84 77 ILE A O 1
ATOM 652 N N . SER A 1 80 ? -6.833 -9.201 -1.486 1.00 9.90 78 SER A N 1
ATOM 653 C CA . SER A 1 80 ? -7.253 -10.269 -0.580 1.00 11.23 78 SER A CA 1
ATOM 654 C C . SER A 1 80 ? -7.743 -9.704 0.713 1.00 11.80 78 SER A C 1
ATOM 655 O O . SER A 1 80 ? -6.983 -9.021 1.417 1.00 14.65 78 SER A O 1
ATOM 658 N N . ILE A 1 81 ? -8.978 -10.028 1.078 1.00 10.67 79 ILE A N 1
ATOM 659 C CA A ILE A 1 81 ? -9.576 -9.534 2.299 0.30 11.02 79 ILE A CA 1
ATOM 660 C CA B ILE A 1 81 ? -9.621 -9.515 2.296 0.70 11.42 79 ILE A CA 1
ATOM 661 C C . ILE A 1 81 ? -10.211 -10.704 3.072 1.00 11.10 79 ILE A C 1
ATOM 662 O O . ILE A 1 81 ? -10.915 -11.550 2.510 1.00 11.56 79 ILE A O 1
ATOM 671 N N . GLY A 1 82 ? -9.902 -10.712 4.451 1.00 14.73 81 GLY A N 1
ATOM 672 C CA . GLY A 1 82 ? -10.637 -11.706 5.234 1.00 16.45 81 GLY A CA 1
ATOM 673 C C . GLY A 1 82 ? -10.830 -11.091 6.592 1.00 17.88 81 GLY A C 1
ATOM 674 O O . GLY A 1 82 ? -10.465 -9.943 6.834 1.00 16.15 81 GLY A O 1
ATOM 675 N N . LYS A 1 83 ? -11.398 -11.875 7.501 1.00 19.87 82 LYS A N 1
ATOM 676 C CA . LYS A 1 83 ? -11.604 -11.412 8.881 1.00 22.40 82 LYS A CA 1
ATOM 677 C C . LYS A 1 83 ? -10.351 -10.806 9.500 1.00 21.40 82 LYS A C 1
ATOM 678 O O . LYS A 1 83 ? -10.436 -9.823 10.216 1.00 24.37 82 LYS A O 1
ATOM 684 N N . ASN A 1 84 ? -9.174 -11.357 9.257 1.00 21.39 83 ASN A N 1
ATOM 685 C CA . ASN A 1 84 ? -8.037 -10.676 9.915 1.00 23.38 83 ASN A CA 1
ATOM 686 C C . ASN A 1 84 ? -7.707 -9.217 9.465 1.00 20.15 83 ASN A C 1
ATOM 687 O O . ASN A 1 84 ? -6.873 -8.543 10.084 1.00 19.36 83 ASN A O 1
ATOM 692 N N . CYS A 1 85 ? -8.353 -8.712 8.404 1.00 16.01 84 CYS A N 1
ATOM 693 C CA . CYS A 1 85 ? -7.670 -7.709 7.587 1.00 15.36 84 CYS A CA 1
ATOM 694 C C . CYS A 1 85 ? -8.670 -7.035 6.682 1.00 13.53 84 CYS A C 1
ATOM 695 O O . CYS A 1 85 ? -8.479 -6.915 5.471 1.00 15.26 84 CYS A O 1
ATOM 698 N N . ASP A 1 86 ? -9.720 -6.535 7.296 1.00 12.00 85 ASP A N 1
ATOM 699 C CA . ASP A 1 86 ? -10.818 -5.930 6.595 1.00 12.26 85 ASP A CA 1
ATOM 700 C C . ASP A 1 86 ? -11.184 -4.521 7.077 1.00 11.15 85 ASP A C 1
ATOM 701 O O . ASP A 1 86 ? -12.082 -3.917 6.534 1.00 12.12 85 ASP A O 1
ATOM 706 N N . LYS A 1 87 ? -10.467 -3.994 8.051 1.00 10.18 86 LYS A N 1
ATOM 707 C CA . LYS A 1 87 ? -10.810 -2.670 8.574 1.00 10.47 86 LYS A CA 1
ATOM 708 C C . LYS A 1 87 ? -10.477 -1.594 7.560 1.00 8.38 86 LYS A C 1
ATOM 709 O O . LYS A 1 87 ? -9.588 -1.769 6.709 1.00 8.13 86 LYS A O 1
ATOM 715 N N . PHE A 1 88 ? -11.129 -0.444 7.716 1.00 8.67 87 PHE A N 1
ATOM 716 C CA . PHE A 1 88 ? -10.964 0.731 6.856 1.00 8.39 87 PHE A CA 1
ATOM 717 C C . PHE A 1 88 ? -9.499 1.013 6.527 1.00 7.89 87 PHE A C 1
ATOM 718 O O . PHE A 1 88 ? -9.129 1.088 5.373 1.00 7.62 87 PHE A O 1
ATOM 726 N N . GLY A 1 89 ? -8.658 1.149 7.553 1.00 7.65 88 GLY A N 1
ATOM 727 C CA . GLY A 1 89 ? -7.269 1.552 7.320 1.00 7.77 88 GLY A CA 1
ATOM 728 C C . GLY A 1 89 ? -6.451 0.527 6.592 1.00 7.21 88 GLY A C 1
ATOM 729 O O . GLY A 1 89 ? -5.556 0.859 5.786 1.00 7.38 88 GLY A O 1
ATOM 730 N N . ILE A 1 90 ? -6.743 -0.747 6.844 1.00 7.32 89 ILE A N 1
ATOM 731 C CA A ILE A 1 90 ? -6.097 -1.848 6.118 0.52 7.21 89 ILE A CA 1
ATOM 732 C CA C ILE A 1 90 ? -6.042 -1.805 6.096 0.47 7.26 89 ILE A CA 1
ATOM 733 C C . ILE A 1 90 ? -6.466 -1.778 4.631 1.00 6.42 89 ILE A C 1
ATOM 734 O O . ILE A 1 90 ? -5.641 -1.931 3.740 1.00 6.43 89 ILE A O 1
ATOM 743 N N . VAL A 1 91 ? -7.757 -1.556 4.360 1.00 6.65 90 VAL A N 1
ATOM 744 C CA . VAL A 1 91 ? -8.204 -1.458 2.975 1.00 6.99 90 VAL A CA 1
ATOM 745 C C . VAL A 1 91 ? -7.583 -0.223 2.304 1.00 6.45 90 VAL A C 1
ATOM 746 O O . VAL A 1 91 ? -7.188 -0.270 1.138 1.00 6.35 90 VAL A O 1
ATOM 750 N N . VAL A 1 92 ? -7.498 0.903 3.020 1.00 6.35 91 VAL A N 1
ATOM 751 C CA . VAL A 1 92 ? -6.868 2.086 2.447 1.00 6.78 91 VAL A CA 1
ATOM 752 C C . VAL A 1 92 ? -5.425 1.776 2.088 1.00 5.56 91 VAL A C 1
ATOM 753 O O . VAL A 1 92 ? -4.950 2.198 1.017 1.00 6.01 91 VAL A O 1
ATOM 757 N N . HIS A 1 93 ? -4.710 1.053 2.941 1.00 5.98 92 HIS A N 1
ATOM 758 C CA . HIS A 1 93 ? -3.342 0.611 2.642 1.00 6.02 92 HIS A CA 1
ATOM 759 C C . HIS A 1 93 ? -3.278 -0.241 1.378 1.00 4.96 92 HIS A C 1
ATOM 760 O O . HIS A 1 93 ? -2.447 -0.013 0.496 1.00 5.76 92 HIS A O 1
ATOM 767 N N . GLU A 1 94 ? -4.178 -1.222 1.259 1.00 5.49 93 GLU A N 1
ATOM 768 C CA . GLU A 1 94 ? -4.159 -2.076 0.072 1.00 6.33 93 GLU A CA 1
ATOM 769 C C . GLU A 1 94 ? -4.489 -1.269 -1.178 1.00 5.98 93 GLU A C 1
ATOM 770 O O . GLU A 1 94 ? -3.901 -1.508 -2.238 1.00 6.19 93 GLU A O 1
ATOM 776 N N . LEU A 1 95 ? -5.379 -0.281 -1.079 1.00 5.81 94 LEU A N 1
ATOM 777 C CA . LEU A 1 95 ? -5.636 0.583 -2.206 1.00 5.51 94 LEU A CA 1
ATOM 778 C C . LEU A 1 95 ? -4.430 1.465 -2.515 1.00 5.38 94 LEU A C 1
ATOM 779 O O . LEU A 1 95 ? -4.215 1.819 -3.683 1.00 6.49 94 LEU A O 1
ATOM 784 N N . GLY A 1 96 ? -3.574 1.758 -1.522 1.00 5.19 95 GLY A N 1
ATOM 785 C CA . GLY A 1 96 ? -2.300 2.414 -1.819 1.00 5.60 95 GLY A CA 1
ATOM 786 C C . GLY A 1 96 ? -1.451 1.564 -2.721 1.00 5.47 95 GLY A C 1
ATOM 787 O O . GLY A 1 96 ? -0.785 2.073 -3.648 1.00 6.04 95 GLY A O 1
ATOM 788 N N . HIS A 1 97 ? -1.422 0.246 -2.486 1.00 5.60 96 HIS A N 1
ATOM 789 C CA . HIS A 1 97 ? -0.711 -0.636 -3.436 1.00 5.12 96 HIS A CA 1
ATOM 790 C C . HIS A 1 97 ? -1.368 -0.524 -4.807 1.00 5.89 96 HIS A C 1
ATOM 791 O O . HIS A 1 97 ? -0.667 -0.333 -5.798 1.00 6.09 96 HIS A O 1
ATOM 798 N N . VAL A 1 98 ? -2.702 -0.643 -4.909 1.00 6.08 97 VAL A N 1
ATOM 799 C CA . VAL A 1 98 ? -3.356 -0.570 -6.201 1.00 6.60 97 VAL A CA 1
ATOM 800 C C . VAL A 1 98 ? -3.006 0.690 -6.962 1.00 7.03 97 VAL A C 1
ATOM 801 O O . VAL A 1 98 ? -2.772 0.642 -8.169 1.00 7.41 97 VAL A O 1
ATOM 805 N N . VAL A 1 99 ? -2.959 1.835 -6.275 1.00 6.57 98 VAL A N 1
ATOM 806 C CA A VAL A 1 99 ? -2.676 3.141 -6.860 0.60 8.18 98 VAL A CA 1
ATOM 807 C CA B VAL A 1 99 ? -2.696 3.050 -7.040 0.40 7.49 98 VAL A CA 1
ATOM 808 C C . VAL A 1 99 ? -1.250 3.203 -7.458 1.00 7.95 98 VAL A C 1
ATOM 809 O O . VAL A 1 99 ? -0.960 3.962 -8.387 1.00 8.01 98 VAL A O 1
ATOM 816 N N . GLY A 1 100 ? -0.330 2.459 -6.849 1.00 7.30 99 GLY A N 1
ATOM 817 C CA . GLY A 1 100 ? 1.049 2.423 -7.321 1.00 7.04 99 GLY A CA 1
ATOM 818 C C . GLY A 1 100 ? 2.124 2.610 -6.279 1.00 6.15 99 GLY A C 1
ATOM 819 O O . GLY A 1 100 ? 3.261 2.907 -6.647 1.00 7.98 99 GLY A O 1
ATOM 820 N N . PHE A 1 101 ? 1.820 2.392 -4.991 1.00 6.31 100 PHE A N 1
ATOM 821 C CA A PHE A 1 101 ? 2.828 2.488 -3.943 0.70 6.04 100 PHE A CA 1
ATOM 822 C CA B PHE A 1 101 ? 2.797 2.523 -3.904 0.30 5.81 100 PHE A CA 1
ATOM 823 C C . PHE A 1 101 ? 3.287 1.144 -3.440 1.00 5.79 100 PHE A C 1
ATOM 824 O O . PHE A 1 101 ? 2.457 0.321 -3.053 1.00 6.21 100 PHE A O 1
ATOM 839 N N . TRP A 1 102 ? 4.617 0.965 -3.374 1.00 5.94 101 TRP A N 1
ATOM 840 C CA . TRP A 1 102 ? 5.207 -0.109 -2.600 1.00 5.90 101 TRP A CA 1
ATOM 841 C C . TRP A 1 102 ? 5.259 0.324 -1.124 1.00 6.01 101 TRP A C 1
ATOM 842 O O . TRP A 1 102 ? 4.895 1.453 -0.776 1.00 6.35 101 TRP A O 1
ATOM 853 N N . HIS A 1 103 ? 5.729 -0.567 -0.244 1.00 6.16 102 HIS A N 1
ATOM 854 C CA . HIS A 1 103 ? 5.910 -0.162 1.152 1.00 6.17 102 HIS A CA 1
ATOM 855 C C . HIS A 1 103 ? 6.919 0.957 1.322 1.00 6.15 102 HIS A C 1
ATOM 856 O O . HIS A 1 103 ? 7.954 0.947 0.644 1.00 6.41 102 HIS A O 1
ATOM 863 N N . GLU A 1 104 ? 6.645 1.928 2.206 1.00 6.18 103 GLU A N 1
ATOM 864 C CA . GLU A 1 104 ? 7.558 3.065 2.356 1.00 6.69 103 GLU A CA 1
ATOM 865 C C . GLU A 1 104 ? 8.977 2.645 2.681 1.00 6.22 103 GLU A C 1
ATOM 866 O O . GLU A 1 104 ? 9.912 3.233 2.163 1.00 6.60 103 GLU A O 1
ATOM 872 N N . HIS A 1 105 ? 9.129 1.628 3.523 1.00 6.24 104 HIS A N 1
ATOM 873 C CA . HIS A 1 105 ? 10.457 1.206 3.933 1.00 6.69 104 HIS A CA 1
ATOM 874 C C . HIS A 1 105 ? 11.292 0.580 2.816 1.00 6.47 104 HIS A C 1
ATOM 875 O O . HIS A 1 105 ? 12.460 0.252 3.043 1.00 7.80 104 HIS A O 1
ATOM 882 N N . THR A 1 106 ? 10.668 0.347 1.658 1.00 6.22 105 THR A N 1
ATOM 883 C CA . THR A 1 106 ? 11.366 -0.228 0.530 1.00 7.29 105 THR A CA 1
ATOM 884 C C . THR A 1 106 ? 11.838 0.833 -0.452 1.00 6.49 105 THR A C 1
ATOM 885 O O . THR A 1 106 ? 12.441 0.507 -1.484 1.00 7.59 105 THR A O 1
ATOM 889 N N . ARG A 1 107 ? 11.644 2.112 -0.144 1.00 6.60 106 ARG A N 1
ATOM 890 C CA . ARG A 1 107 ? 12.250 3.142 -0.990 1.00 7.69 106 ARG A CA 1
ATOM 891 C C . ARG A 1 107 ? 13.741 2.898 -1.145 1.00 7.29 106 ARG A C 1
ATOM 892 O O . ARG A 1 107 ? 14.418 2.554 -0.187 1.00 7.87 106 ARG A O 1
ATOM 900 N N . PRO A 1 108 ? 14.292 3.161 -2.334 1.00 7.98 107 PRO A N 1
ATOM 901 C CA . PRO A 1 108 ? 15.726 2.987 -2.534 1.00 8.87 107 PRO A CA 1
ATOM 902 C C . PRO A 1 108 ? 16.575 3.831 -1.609 1.00 9.78 107 PRO A C 1
ATOM 903 O O . PRO A 1 108 ? 17.709 3.436 -1.355 1.00 11.14 107 PRO A O 1
ATOM 907 N N . ASP A 1 109 ? 16.048 4.954 -1.093 1.00 9.29 108 ASP A N 1
ATOM 908 C CA . ASP A 1 109 ? 16.792 5.796 -0.157 1.00 10.00 108 ASP A CA 1
ATOM 909 C C . ASP A 1 109 ? 16.518 5.472 1.308 1.00 10.00 108 ASP A C 1
ATOM 910 O O . ASP A 1 109 ? 16.917 6.226 2.202 1.00 10.02 108 ASP A O 1
ATOM 915 N N . ARG A 1 110 ? 15.857 4.348 1.572 1.00 8.60 109 ARG A N 1
ATOM 916 C CA . ARG A 1 110 ? 15.357 4.127 2.931 1.00 7.70 109 ARG A CA 1
ATOM 917 C C . ARG A 1 110 ? 16.428 4.057 4.020 1.00 9.07 109 ARG A C 1
ATOM 918 O O . ARG A 1 110 ? 16.133 4.319 5.167 1.00 8.59 109 ARG A O 1
ATOM 926 N N . ASP A 1 111 ? 17.662 3.669 3.663 1.00 9.54 110 ASP A N 1
ATOM 927 C CA . ASP A 1 111 ? 18.709 3.480 4.684 1.00 10.27 110 ASP A CA 1
ATOM 928 C C . ASP A 1 111 ? 19.110 4.783 5.345 1.00 10.55 110 ASP A C 1
ATOM 929 O O . ASP A 1 111 ? 19.683 4.759 6.413 1.00 13.20 110 ASP A O 1
ATOM 934 N N . ARG A 1 112 ? 18.800 5.913 4.739 1.00 9.77 111 ARG A N 1
ATOM 935 C CA A ARG A 1 112 ? 19.059 7.180 5.394 0.50 11.02 111 ARG A CA 1
ATOM 936 C CA B ARG A 1 112 ? 19.007 7.219 5.351 0.50 11.38 111 ARG A CA 1
ATOM 937 C C . ARG A 1 112 ? 18.009 7.508 6.461 1.00 10.34 111 ARG A C 1
ATOM 938 O O . ARG A 1 112 ? 18.200 8.406 7.287 1.00 12.12 111 ARG A O 1
ATOM 953 N N . HIS A 1 113 ? 16.889 6.794 6.426 1.00 8.54 112 HIS A N 1
ATOM 954 C CA . HIS A 1 113 ? 15.750 7.168 7.224 1.00 7.96 112 HIS A CA 1
ATOM 955 C C . HIS A 1 113 ? 15.426 6.159 8.302 1.00 8.35 112 HIS A C 1
ATOM 956 O O . HIS A 1 113 ? 14.921 6.536 9.359 1.00 8.62 112 HIS A O 1
ATOM 963 N N . VAL A 1 114 ? 15.624 4.873 8.008 1.00 7.95 113 VAL A N 1
ATOM 964 C CA . VAL A 1 114 ? 15.357 3.812 8.983 1.00 9.06 113 VAL A CA 1
ATOM 965 C C . VAL A 1 114 ? 16.478 2.820 9.024 1.00 8.85 113 VAL A C 1
ATOM 966 O O . VAL A 1 114 ? 17.127 2.556 8.007 1.00 10.33 113 VAL A O 1
ATOM 970 N N . SER A 1 115 ? 16.708 2.252 10.205 1.00 8.97 114 SER A N 1
ATOM 971 C CA A SER A 1 115 ? 17.529 1.046 10.364 0.70 9.66 114 SER A CA 1
ATOM 972 C CA B SER A 1 115 ? 17.524 1.072 10.339 0.30 9.57 114 SER A CA 1
ATOM 973 C C . SER A 1 115 ? 16.640 -0.176 10.284 1.00 9.33 114 SER A C 1
ATOM 974 O O . SER A 1 115 ? 15.623 -0.243 10.959 1.00 9.74 114 SER A O 1
ATOM 979 N N . ILE A 1 116 ? 17.061 -1.160 9.503 1.00 10.03 115 ILE A N 1
ATOM 980 C CA . ILE A 1 116 ? 16.438 -2.483 9.473 1.00 9.83 115 ILE A CA 1
ATOM 981 C C . ILE A 1 116 ? 17.255 -3.337 10.416 1.00 10.11 115 ILE A C 1
ATOM 982 O O . ILE A 1 116 ? 18.476 -3.541 10.210 1.00 11.45 115 ILE A O 1
ATOM 987 N N . VAL A 1 117 ? 16.594 -3.820 11.461 1.00 9.12 116 VAL A N 1
ATOM 988 C CA . VAL A 1 117 ? 17.315 -4.514 12.524 1.00 9.81 116 VAL A CA 1
ATOM 989 C C . VAL A 1 117 ? 17.288 -6.014 12.232 1.00 9.35 116 VAL A C 1
ATOM 990 O O . VAL A 1 117 ? 16.348 -6.738 12.620 1.00 9.43 116 VAL A O 1
ATOM 994 N N . ARG A 1 118 ? 18.283 -6.469 11.473 1.00 10.18 117 ARG A N 1
ATOM 995 C CA . ARG A 1 118 ? 18.254 -7.821 10.933 1.00 11.35 117 ARG A CA 1
ATOM 996 C C . ARG A 1 118 ? 18.225 -8.877 11.995 1.00 10.55 117 ARG A C 1
ATOM 997 O O . ARG A 1 118 ? 17.633 -9.957 11.775 1.00 11.94 117 ARG A O 1
ATOM 1005 N N . GLU A 1 119 ? 18.862 -8.583 13.135 1.00 10.91 118 GLU A N 1
ATOM 1006 C CA . GLU A 1 119 ? 18.868 -9.488 14.284 1.00 12.12 118 GLU A CA 1
ATOM 1007 C C . GLU A 1 119 ? 17.487 -9.867 14.745 1.00 12.30 118 GLU A C 1
ATOM 1008 O O . GLU A 1 119 ? 17.291 -10.879 15.414 1.00 13.51 118 GLU A O 1
ATOM 1014 N N . ASN A 1 120 ? 16.496 -9.026 14.441 1.00 10.28 119 ASN A N 1
ATOM 1015 C CA . ASN A 1 120 ? 15.154 -9.222 14.989 1.00 10.32 119 ASN A CA 1
ATOM 1016 C C . ASN A 1 120 ? 14.144 -9.772 13.982 1.00 9.97 119 ASN A C 1
ATOM 1017 O O . ASN A 1 120 ? 13.024 -10.027 14.369 1.00 10.56 119 ASN A O 1
ATOM 1022 N N . ILE A 1 121 ? 14.524 -9.945 12.726 1.00 9.40 120 ILE A N 1
ATOM 1023 C CA . ILE A 1 121 ? 13.543 -10.385 11.720 1.00 9.06 120 ILE A CA 1
ATOM 1024 C C . ILE A 1 121 ? 13.242 -11.885 11.915 1.00 9.43 120 ILE A C 1
ATOM 1025 O O . ILE A 1 121 ? 14.185 -12.686 11.979 1.00 10.20 120 ILE A O 1
ATOM 1030 N N . GLN A 1 122 ? 11.950 -12.246 11.955 1.00 9.60 121 GLN A N 1
ATOM 1031 C CA . GLN A 1 122 ? 11.578 -13.651 11.965 1.00 10.76 121 GLN A CA 1
ATOM 1032 C C . GLN A 1 122 ? 12.300 -14.408 10.851 1.00 10.17 121 GLN A C 1
ATOM 1033 O O . GLN A 1 122 ? 12.243 -14.017 9.693 1.00 9.18 121 GLN A O 1
ATOM 1039 N N . PRO A 1 123 ? 12.938 -15.547 11.176 1.00 10.83 122 PRO A N 1
ATOM 1040 C CA . PRO A 1 123 ? 13.558 -16.348 10.112 1.00 10.96 122 PRO A CA 1
ATOM 1041 C C . PRO A 1 123 ? 12.606 -16.654 8.973 1.00 10.38 122 PRO A C 1
ATOM 1042 O O . PRO A 1 123 ? 11.489 -17.124 9.219 1.00 12.05 122 PRO A O 1
ATOM 1046 N N . GLY A 1 124 ? 13.051 -16.389 7.745 1.00 9.67 123 GLY A N 1
ATOM 1047 C CA . GLY A 1 124 ? 12.242 -16.663 6.588 1.00 10.61 123 GLY A CA 1
ATOM 1048 C C . GLY A 1 124 ? 11.395 -15.491 6.137 1.00 9.65 123 GLY A C 1
ATOM 1049 O O . GLY A 1 124 ? 10.715 -15.573 5.117 1.00 10.41 123 GLY A O 1
ATOM 1050 N N . GLN A 1 125 ? 11.421 -14.385 6.888 1.00 8.91 124 GLN A N 1
ATOM 1051 C CA . GLN A 1 125 ? 10.620 -13.190 6.563 1.00 9.16 124 GLN A CA 1
ATOM 1052 C C . GLN A 1 125 ? 11.485 -12.000 6.120 1.00 7.97 124 GLN A C 1
ATOM 1053 O O . GLN A 1 125 ? 10.995 -10.888 5.947 1.00 7.81 124 GLN A O 1
ATOM 1059 N N . GLU A 1 126 ? 12.762 -12.261 5.873 1.00 7.60 125 GLU A N 1
ATOM 1060 C CA . GLU A 1 126 ? 13.708 -11.227 5.488 1.00 8.10 125 GLU A CA 1
ATOM 1061 C C . GLU A 1 126 ? 13.337 -10.540 4.188 1.00 7.77 125 GLU A C 1
ATOM 1062 O O . GLU A 1 126 ? 13.552 -9.328 4.048 1.00 7.77 125 GLU A O 1
ATOM 1068 N N . TYR A 1 127 ? 12.759 -11.290 3.260 1.00 8.28 126 TYR A N 1
ATOM 1069 C CA . TYR A 1 127 ? 12.391 -10.742 1.971 1.00 8.39 126 TYR A CA 1
ATOM 1070 C C . TYR A 1 127 ? 11.477 -9.522 2.082 1.00 8.10 126 TYR A C 1
ATOM 1071 O O . TYR A 1 127 ? 11.479 -8.668 1.207 1.00 8.58 126 TYR A O 1
ATOM 1080 N N . ASN A 1 128 ? 10.700 -9.427 3.152 1.00 7.52 127 ASN A N 1
ATOM 1081 C CA . ASN A 1 128 ? 9.770 -8.305 3.324 1.00 7.57 127 ASN A CA 1
ATOM 1082 C C . ASN A 1 128 ? 10.481 -6.973 3.496 1.00 6.77 127 ASN A C 1
ATOM 1083 O O . ASN A 1 128 ? 9.867 -5.926 3.384 1.00 7.79 127 ASN A O 1
ATOM 1088 N N . PHE A 1 129 ? 11.780 -7.024 3.779 1.00 6.30 128 PHE A N 1
ATOM 1089 C CA . PHE A 1 129 ? 12.585 -5.834 4.053 1.00 6.85 128 PHE A CA 1
ATOM 1090 C C . PHE A 1 129 ? 13.464 -5.419 2.889 1.00 7.44 128 PHE A C 1
ATOM 1091 O O . PHE A 1 129 ? 14.154 -4.444 2.981 1.00 8.61 128 PHE A O 1
ATOM 1099 N N . LEU A 1 130 ? 13.390 -6.137 1.770 1.00 7.84 129 LEU A N 1
ATOM 1100 C CA . LEU A 1 130 ? 14.206 -5.797 0.599 1.00 8.69 129 LEU A CA 1
ATOM 1101 C C . LEU A 1 130 ? 13.811 -4.423 0.068 1.00 8.63 129 LEU A C 1
ATOM 1102 O O . LEU A 1 130 ? 12.623 -4.123 -0.076 1.00 9.37 129 LEU A O 1
ATOM 1107 N N . LYS A 1 131 ? 14.820 -3.626 -0.262 1.00 8.71 130 LYS A N 1
ATOM 1108 C CA . LYS A 1 131 ? 14.575 -2.371 -0.997 1.00 9.37 130 LYS A CA 1
ATOM 1109 C C . LYS A 1 131 ? 14.151 -2.656 -2.424 1.00 9.15 130 LYS A C 1
ATOM 1110 O O . LYS A 1 131 ? 14.595 -3.645 -3.040 1.00 10.42 130 LYS A O 1
ATOM 1116 N N . MET A 1 132 ? 13.337 -1.760 -2.976 1.00 8.45 131 MET A N 1
ATOM 1117 C CA . MET A 1 132 ? 13.107 -1.770 -4.405 1.00 8.88 131 MET A CA 1
ATOM 1118 C C . MET A 1 132 ? 14.407 -1.321 -5.080 1.00 9.64 131 MET A C 1
ATOM 1119 O O . MET A 1 132 ? 15.158 -0.468 -4.579 1.00 10.17 131 MET A O 1
ATOM 1124 N N . GLU A 1 133 ? 14.651 -1.867 -6.260 1.00 9.81 132 GLU A N 1
ATOM 1125 C CA . GLU A 1 133 ? 15.746 -1.369 -7.091 1.00 10.70 132 GLU A CA 1
ATOM 1126 C C . GLU A 1 133 ? 15.489 0.077 -7.468 1.00 10.16 132 GLU A C 1
ATOM 1127 O O . GLU A 1 133 ? 14.334 0.492 -7.624 1.00 9.75 132 GLU A O 1
ATOM 1133 N N . PRO A 1 134 A 16.555 0.870 -7.680 1.00 10.05 132 PRO A N 1
ATOM 1134 C CA . PRO A 1 134 A 16.336 2.293 -7.897 1.00 10.42 132 PRO A CA 1
ATOM 1135 C C . PRO A 1 134 A 15.551 2.597 -9.147 1.00 9.67 132 PRO A C 1
ATOM 1136 O O . PRO A 1 134 A 14.844 3.592 -9.176 1.00 10.59 132 PRO A O 1
ATOM 1140 N N . GLN A 1 135 B 15.613 1.717 -10.153 1.00 9.52 132 GLN A N 1
ATOM 1141 C CA . GLN A 1 135 B 14.846 1.939 -11.373 1.00 9.52 132 GLN A CA 1
ATOM 1142 C C . GLN A 1 135 B 13.357 1.703 -11.211 1.00 8.51 132 GLN A C 1
ATOM 1143 O O . GLN A 1 135 B 12.595 2.011 -12.142 1.00 10.43 132 GLN A O 1
ATOM 1149 N N . GLU A 1 136 ? 12.944 1.119 -10.087 1.00 8.61 133 GLU A N 1
ATOM 1150 C CA . GLU A 1 136 ? 11.549 0.749 -9.899 1.00 8.91 133 GLU A CA 1
ATOM 1151 C C . GLU A 1 136 ? 10.742 1.787 -9.139 1.00 8.05 133 GLU A C 1
ATOM 1152 O O . GLU A 1 136 ? 9.524 1.668 -9.076 1.00 8.30 133 GLU A O 1
ATOM 1158 N N . VAL A 1 137 ? 11.391 2.766 -8.535 1.00 7.84 134 VAL A N 1
ATOM 1159 C CA . VAL A 1 137 ? 10.709 3.761 -7.693 1.00 8.51 134 VAL A CA 1
ATOM 1160 C C . VAL A 1 137 ? 11.202 5.145 -8.104 1.00 8.68 134 VAL A C 1
ATOM 1161 O O . VAL A 1 137 ? 12.390 5.350 -8.342 1.00 10.61 134 VAL A O 1
ATOM 1165 N N . GLU A 1 138 ? 10.271 6.085 -8.176 1.00 8.88 135 GLU A N 1
ATOM 1166 C CA . GLU A 1 138 ? 10.628 7.504 -8.405 1.00 9.53 135 GLU A CA 1
ATOM 1167 C C . GLU A 1 138 ? 9.758 8.254 -7.388 1.00 8.90 135 GLU A C 1
ATOM 1168 O O . GLU A 1 138 ? 8.530 8.279 -7.497 1.00 9.52 135 GLU A O 1
ATOM 1174 N N . SER A 1 139 ? 10.415 8.839 -6.388 1.00 9.21 136 SER A N 1
ATOM 1175 C CA . SER A 1 139 ? 9.6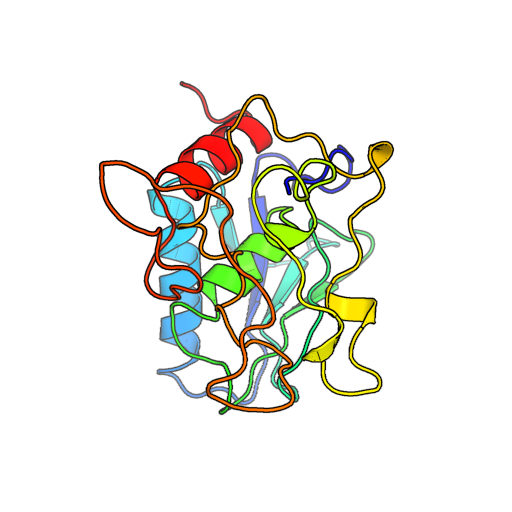85 9.420 -5.287 1.00 8.93 136 SER A CA 1
ATOM 1176 C C . SER A 1 139 ? 9.085 10.793 -5.551 1.00 8.67 136 SER A C 1
ATOM 1177 O O . SER A 1 139 ? 8.374 11.317 -4.682 1.00 9.24 136 SER A O 1
ATOM 1180 N N . LEU A 1 140 ? 9.344 11.366 -6.726 1.00 9.42 137 LEU A N 1
ATOM 1181 C CA . LEU A 1 140 ? 8.672 12.593 -7.138 1.00 10.25 137 LEU A CA 1
ATOM 1182 C C . LEU A 1 140 ? 9.039 13.752 -6.221 1.00 9.61 137 LEU A C 1
ATOM 1183 O O . LEU A 1 140 ? 8.235 14.661 -6.021 1.00 10.65 137 LEU A O 1
ATOM 1188 N N . GLY A 1 141 ? 10.257 13.740 -5.699 1.00 10.28 138 GLY A N 1
ATOM 1189 C CA . GLY A 1 141 ? 10.740 14.849 -4.882 1.00 10.81 138 GLY A CA 1
ATOM 1190 C C . GLY A 1 141 ? 10.211 14.825 -3.471 1.00 10.00 138 GLY A C 1
ATOM 1191 O O . GLY A 1 141 ? 10.468 15.750 -2.709 1.00 12.13 138 GLY A O 1
ATOM 1192 N N . GLU A 1 142 ? 9.469 13.782 -3.105 1.00 8.93 139 GLU A N 1
ATOM 1193 C CA . GLU A 1 142 ? 8.839 13.705 -1.787 1.00 8.20 139 GLU A CA 1
ATOM 1194 C C . GLU A 1 142 ? 9.736 13.020 -0.772 1.00 8.64 139 GLU A C 1
ATOM 1195 O O . GLU A 1 142 ? 10.367 11.982 -1.066 1.00 8.94 139 GLU A O 1
ATOM 1201 N N . THR A 1 143 ? 9.792 13.574 0.429 1.00 9.01 140 THR A N 1
ATOM 1202 C CA . THR A 1 143 ? 10.599 13.022 1.503 1.00 9.49 140 THR A CA 1
ATOM 1203 C C . THR A 1 143 ? 10.021 11.708 2.033 1.00 7.87 140 THR A C 1
ATOM 1204 O O . THR A 1 143 ? 8.821 11.463 1.953 1.00 8.26 140 THR A O 1
ATOM 1208 N N . TYR A 1 144 ? 10.899 10.879 2.589 1.00 7.66 141 TYR A N 1
ATOM 1209 C CA . TYR A 1 144 ? 10.527 9.633 3.264 1.00 7.74 141 TYR A CA 1
ATOM 1210 C C . TYR A 1 144 ? 9.483 9.973 4.330 1.00 7.37 141 TYR A C 1
ATOM 1211 O O . TYR A 1 144 ? 9.731 10.850 5.159 1.00 8.61 141 TYR A O 1
ATOM 1220 N N . ASP A 1 145 ? 8.353 9.256 4.324 1.00 6.58 142 ASP A N 1
ATOM 1221 C CA . ASP A 1 145 ? 7.200 9.623 5.142 1.00 6.60 142 ASP A CA 1
ATOM 1222 C C . ASP A 1 145 ? 6.938 8.584 6.205 1.00 6.48 142 ASP A C 1
ATOM 1223 O O . ASP A 1 145 ? 6.334 7.531 5.946 1.00 6.77 142 ASP A O 1
ATOM 1228 N N . PHE A 1 146 ? 7.375 8.881 7.425 1.00 6.50 143 PHE A N 1
ATOM 1229 C CA . PHE A 1 146 ? 7.142 7.972 8.542 1.00 6.99 143 PHE A CA 1
ATOM 1230 C C . PHE A 1 146 ? 5.675 7.778 8.848 1.00 7.27 143 PHE A C 1
ATOM 1231 O O . PHE A 1 146 ? 5.298 6.741 9.382 1.00 8.01 143 PHE A O 1
ATOM 1239 N N . ASP A 1 147 ? 4.865 8.780 8.515 1.00 7.58 144 ASP A N 1
ATOM 1240 C CA A ASP A 1 147 ? 3.431 8.709 8.815 0.60 7.52 144 ASP A CA 1
ATOM 1241 C CA B ASP A 1 147 ? 3.414 8.772 8.779 0.40 7.18 144 ASP A CA 1
ATOM 1242 C C . ASP A 1 147 ? 2.633 8.022 7.702 1.00 6.46 144 ASP A C 1
ATOM 1243 O O . ASP A 1 147 ? 1.428 7.900 7.799 1.00 6.96 144 ASP A O 1
ATOM 1252 N N . SER A 1 148 ? 3.293 7.539 6.653 1.00 6.36 145 SER A N 1
ATOM 1253 C CA . SER A 1 148 ? 2.550 6.928 5.544 1.00 6.10 145 SER A CA 1
ATOM 1254 C C . SER A 1 148 ? 1.690 5.764 5.972 1.00 6.29 145 SER A C 1
ATOM 1255 O O . SER A 1 148 ? 2.130 4.921 6.776 1.00 6.21 145 SER A O 1
ATOM 1258 N N . ILE A 1 149 ? 0.504 5.652 5.363 1.00 6.27 146 ILE A N 1
ATOM 1259 C CA . ILE A 1 149 ? -0.305 4.449 5.513 1.00 7.33 146 ILE A CA 1
ATOM 1260 C C . ILE A 1 149 ? 0.425 3.224 4.959 1.00 6.57 146 ILE A C 1
ATOM 1261 O O . ILE A 1 149 ? -0.013 2.107 5.210 1.00 6.01 146 ILE A O 1
ATOM 1266 N N . MET A 1 150 ? 1.500 3.448 4.173 1.00 5.93 147 MET A N 1
ATOM 1267 C CA . MET A 1 150 ? 2.287 2.356 3.585 1.00 6.00 147 MET A CA 1
ATOM 1268 C C . MET A 1 150 ? 3.511 1.980 4.424 1.00 5.17 147 MET A C 1
ATOM 1269 O O . MET A 1 150 ? 4.312 1.137 3.988 1.00 6.30 147 MET A O 1
ATOM 1274 N N . HIS A 1 151 ? 3.650 2.574 5.609 1.00 5.70 148 HIS A N 1
ATOM 1275 C CA . HIS A 1 151 ? 4.819 2.307 6.440 1.00 6.52 148 HIS A CA 1
ATOM 1276 C C . HIS A 1 151 ? 4.518 1.172 7.401 1.00 6.02 148 HIS A C 1
ATOM 1277 O O . HIS A 1 151 ? 3.518 1.205 8.099 1.00 7.23 148 HIS A O 1
ATOM 1284 N N . TYR A 1 152 ? 5.454 0.229 7.499 1.00 6.52 149 TYR A N 1
ATOM 1285 C CA . TYR A 1 152 ? 5.330 -0.845 8.497 1.00 6.27 149 TYR A CA 1
ATOM 1286 C C . TYR A 1 152 ? 5.446 -0.294 9.900 1.00 6.24 149 TYR A C 1
ATOM 1287 O O . TYR A 1 152 ? 6.016 0.766 10.132 1.00 6.91 149 TYR A O 1
ATOM 1296 N N . ALA A 1 153 ? 4.882 -1.006 10.849 1.00 6.22 150 ALA A N 1
ATOM 1297 C CA . ALA A 1 153 ? 5.103 -0.720 12.262 1.00 6.75 150 ALA A CA 1
ATOM 1298 C C . ALA A 1 153 ? 6.516 -1.117 12.698 1.00 7.34 150 ALA A C 1
ATOM 1299 O O . ALA A 1 153 ? 7.256 -1.788 11.977 1.00 8.33 150 ALA A O 1
ATOM 1301 N N . ARG A 1 154 ? 6.894 -0.717 13.907 1.00 6.73 151 ARG A N 1
ATOM 1302 C CA . ARG A 1 154 ? 8.239 -0.880 14.388 1.00 7.01 151 ARG A CA 1
ATOM 1303 C C . ARG A 1 154 ? 8.668 -2.341 14.576 1.00 7.23 151 ARG A C 1
ATOM 1304 O O . ARG A 1 154 ? 9.851 -2.641 14.582 1.00 8.04 151 ARG A O 1
ATOM 1312 N N . ASN A 1 155 ? 7.692 -3.234 14.750 1.00 6.64 152 ASN A N 1
ATOM 1313 C CA . ASN A 1 155 ? 7.945 -4.646 15.082 1.00 6.81 152 ASN A CA 1
ATOM 1314 C C . ASN A 1 155 ? 7.305 -5.590 14.089 1.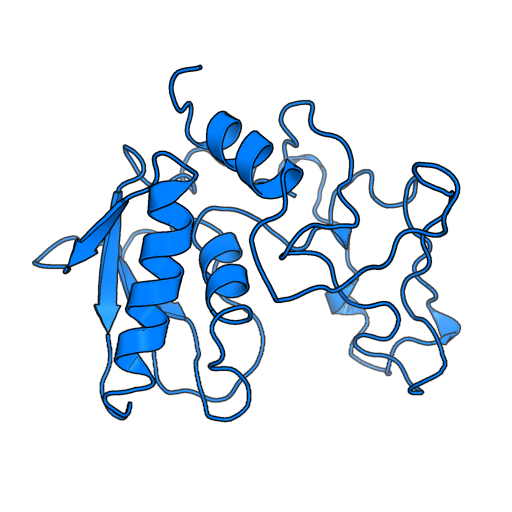00 6.84 152 ASN A C 1
ATOM 1315 O O . ASN A 1 155 ? 7.089 -6.766 14.383 1.00 8.09 152 ASN A O 1
ATOM 1320 N N . THR A 1 156 ? 7.020 -5.114 12.879 1.00 7.30 153 THR A N 1
ATOM 1321 C CA A THR A 1 156 ? 6.435 -5.956 11.865 0.60 7.71 153 THR A CA 1
ATOM 1322 C CA B THR A 1 156 ? 6.432 -6.028 11.899 0.40 9.06 153 THR A CA 1
ATOM 1323 C C . THR A 1 156 ? 7.429 -7.090 11.534 1.00 7.85 153 THR A C 1
ATOM 1324 O O . THR A 1 156 ? 8.633 -6.826 11.338 1.00 8.99 153 THR A O 1
ATOM 1331 N N . PHE A 1 157 ? 6.926 -8.325 11.452 1.00 8.42 154 PHE A N 1
ATOM 1332 C CA . PHE A 1 157 ? 7.750 -9.507 11.158 1.00 8.78 154 PHE A CA 1
ATOM 1333 C C . PHE A 1 157 ? 8.880 -9.705 12.156 1.00 9.38 154 PHE A C 1
ATOM 1334 O O . PHE A 1 157 ? 9.886 -10.352 11.835 1.00 9.54 154 PHE A O 1
ATOM 1342 N N . SER A 1 158 ? 8.714 -9.208 13.385 1.00 9.91 155 SER A N 1
ATOM 1343 C CA . SER A 1 158 ? 9.748 -9.422 14.408 1.00 9.88 155 SER A CA 1
ATOM 1344 C C . SER A 1 158 ? 9.619 -10.764 15.102 1.00 10.92 155 SER A C 1
ATOM 1345 O O . SER A 1 158 ? 8.510 -11.342 15.189 1.00 12.11 155 SER A O 1
ATOM 1348 N N . ARG A 1 159 ? 10.757 -11.220 15.641 1.00 11.37 156 ARG A N 1
ATOM 1349 C CA A ARG A 1 159 ? 10.892 -12.346 16.585 0.50 12.96 156 ARG A CA 1
ATOM 1350 C CA B ARG A 1 159 ? 10.764 -12.389 16.501 0.50 12.53 156 ARG A CA 1
ATOM 1351 C C . ARG A 1 159 ? 10.197 -12.090 17.904 1.00 12.88 156 ARG A C 1
ATOM 1352 O O . ARG A 1 159 ? 9.925 -13.016 18.682 1.00 14.43 156 ARG A O 1
ATOM 1367 N N . GLY A 1 160 ? 10.004 -10.820 18.244 1.00 11.77 157 GLY A N 1
ATOM 1368 C CA . GLY A 1 160 ? 9.494 -10.501 19.561 1.00 13.34 157 GLY A CA 1
ATOM 1369 C C . GLY A 1 160 ? 8.695 -9.248 19.472 1.00 12.20 157 GLY A C 1
ATOM 1370 O O . GLY A 1 160 ? 9.077 -8.271 18.798 1.00 11.94 157 GLY A O 1
ATOM 1371 N N . ILE A 1 161 ? 7.563 -9.090 20.343 1.00 12.49 159 ILE A N 1
ATOM 1372 C CA . ILE A 1 161 ? 6.757 -7.899 20.292 1.00 13.05 159 ILE A CA 1
ATOM 1373 C C . ILE A 1 161 ? 7.570 -6.661 20.633 1.00 11.54 159 ILE A C 1
ATOM 1374 O O . ILE A 1 161 ? 7.289 -5.584 20.088 1.00 12.15 159 ILE A O 1
ATOM 1379 N N . PHE A 1 162 ? 8.554 -6.793 21.531 1.00 10.91 160 PHE A N 1
ATOM 1380 C CA . PHE A 1 162 ? 9.359 -5.625 21.944 1.00 10.34 160 PHE A CA 1
ATOM 1381 C C . PHE A 1 162 ? 10.708 -5.555 21.280 1.00 9.85 160 PHE A C 1
ATOM 1382 O O . PHE A 1 162 ? 11.593 -4.832 21.728 1.00 10.64 160 PHE A O 1
ATOM 1390 N N . LEU A 1 163 ? 10.887 -6.306 20.203 1.00 9.54 161 LEU A N 1
ATOM 1391 C CA . LEU A 1 163 ? 12.112 -6.281 19.428 1.00 10.06 161 LEU A CA 1
ATOM 1392 C C . LEU A 1 163 ? 11.817 -5.595 18.112 1.00 9.70 161 LEU A C 1
ATOM 1393 O O . LEU A 1 163 ? 11.136 -6.133 17.225 1.00 11.12 161 LEU A O 1
ATOM 1398 N N . ASP A 1 164 ? 12.332 -4.401 17.955 1.00 8.46 162 ASP A N 1
ATOM 1399 C CA . ASP A 1 164 ? 12.025 -3.635 16.746 1.00 8.59 162 ASP A CA 1
ATOM 1400 C C . ASP A 1 164 ? 12.752 -4.201 15.528 1.00 8.06 162 ASP A C 1
ATOM 1401 O O . ASP A 1 164 ? 13.922 -4.581 15.600 1.00 9.88 162 ASP A O 1
ATOM 1406 N N . THR A 1 165 ? 12.042 -4.259 14.409 1.00 7.76 163 THR A N 1
ATOM 1407 C CA . THR A 1 165 ? 12.669 -4.555 13.139 1.00 7.12 163 THR A CA 1
ATOM 1408 C C . THR A 1 165 ? 12.951 -3.298 12.326 1.00 7.26 163 THR A C 1
ATOM 1409 O O . THR A 1 165 ? 13.792 -3.348 11.427 1.00 7.68 163 THR A O 1
ATOM 1413 N N . ILE A 1 166 ? 12.283 -2.175 12.646 1.00 7.55 164 ILE A N 1
ATOM 1414 C CA . ILE A 1 166 ? 12.502 -0.935 11.916 1.00 8.58 164 ILE A CA 1
ATOM 1415 C C . ILE A 1 166 ? 12.602 0.178 12.942 1.00 8.36 164 ILE A C 1
ATOM 1416 O O . ILE A 1 166 ? 11.719 0.331 13.800 1.00 9.23 164 ILE A O 1
ATOM 1421 N N . VAL A 1 167 ? 13.679 0.956 12.845 1.00 9.04 165 VAL A N 1
ATOM 1422 C CA . VAL A 1 167 ? 13.933 2.052 13.783 1.00 9.69 165 VAL A CA 1
ATOM 1423 C C . VAL A 1 167 ? 14.244 3.326 13.012 1.00 8.95 165 VAL A C 1
ATOM 1424 O O . VAL A 1 167 ? 15.253 3.416 12.335 1.00 9.57 165 VAL A O 1
ATOM 1428 N N . PRO A 1 168 ? 13.378 4.333 13.125 1.00 9.02 166 PRO A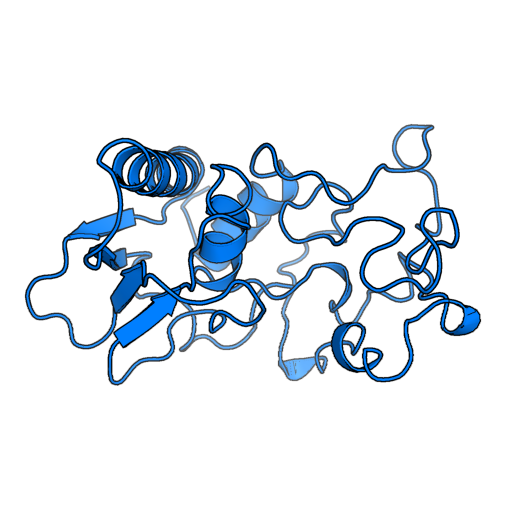 N 1
ATOM 1429 C CA . PRO A 1 168 ? 13.688 5.634 12.491 1.00 10.26 166 PRO A CA 1
ATOM 1430 C C . PRO A 1 168 ? 15.019 6.188 12.961 1.00 10.82 166 PRO A C 1
ATOM 1431 O O . PRO A 1 168 ? 15.392 6.026 14.140 1.00 11.95 166 PRO A O 1
ATOM 1435 N N . LYS A 1 169 ? 15.750 6.811 12.049 1.00 10.70 167 LYS A N 1
ATOM 1436 C CA . LYS A 1 169 ? 17.116 7.231 12.366 1.00 12.29 167 LYS A CA 1
ATOM 1437 C C . LYS A 1 169 ? 17.211 8.630 12.966 1.00 12.66 167 LYS A C 1
ATOM 1438 O O . LYS A 1 169 ? 18.289 9.032 13.433 1.00 14.88 167 LYS A O 1
ATOM 1444 N N . TYR A 1 170 ? 16.129 9.384 13.002 1.00 13.54 168 TYR A N 1
ATOM 1445 C CA . TYR A 1 170 ? 16.169 10.783 13.494 1.00 14.40 168 TYR A CA 1
ATOM 1446 C C . TYR A 1 170 ? 14.776 11.195 13.957 1.00 15.58 168 TYR A C 1
ATOM 1447 O O . TYR A 1 170 ? 13.806 10.497 13.675 1.00 15.77 168 TYR A O 1
ATOM 1456 N N . GLU A 1 171 A 14.697 12.322 14.682 1.00 16.73 168 GLU A N 1
ATOM 1457 C CA . GLU A 1 171 A 13.424 12.905 15.123 1.00 17.90 168 GLU A CA 1
ATOM 1458 C C . GLU A 1 171 A 12.810 13.843 14.103 1.00 18.45 168 GLU A C 1
ATOM 1459 O O . GLU A 1 171 A 13.505 14.381 13.233 1.00 18.49 168 GLU A O 1
ATOM 1465 N N . VAL A 1 172 B 11.495 14.022 14.191 1.00 20.00 168 VAL A N 1
ATOM 1466 C CA . VAL A 1 172 B 10.740 14.902 13.317 1.00 22.50 168 VAL A CA 1
ATOM 1467 C C . VAL A 1 172 B 9.879 15.761 14.224 1.00 24.22 168 VAL A C 1
ATOM 1468 O O . VAL A 1 172 B 9.089 15.222 15.006 1.00 25.19 168 VAL A O 1
ATOM 1472 N N . ASN A 1 173 C 10.034 17.080 14.121 1.00 26.24 168 ASN A N 1
ATOM 1473 C CA . ASN A 1 173 C 9.342 18.036 15.000 1.00 28.22 168 ASN A CA 1
ATOM 1474 C C . ASN A 1 173 C 9.474 17.701 16.478 1.00 28.10 168 ASN A C 1
ATOM 1475 O O . ASN A 1 173 C 8.511 17.782 17.257 1.00 29.91 168 ASN A O 1
ATOM 1480 N N . GLY A 1 174 D 10.689 17.330 16.851 1.00 27.15 168 GLY A N 1
ATOM 1481 C CA . GLY A 1 174 D 11.049 17.130 18.231 1.00 26.97 168 GLY A CA 1
ATOM 1482 C C . GLY A 1 174 D 10.593 15.826 18.840 1.00 25.84 168 GLY A C 1
ATOM 1483 O O . GLY A 1 174 D 10.727 15.641 20.051 1.00 26.54 168 GLY A O 1
ATOM 1484 N N . VAL A 1 175 ? 10.071 14.897 18.027 1.00 24.63 169 VAL A N 1
ATOM 1485 C CA . VAL A 1 175 ? 9.731 13.557 18.550 1.00 23.09 169 VAL A CA 1
ATOM 1486 C C . VAL A 1 175 ? 10.230 12.414 17.652 1.00 21.37 169 VAL A C 1
ATOM 1487 O O . VAL A 1 175 ? 10.380 12.581 16.438 1.00 19.99 169 VAL A O 1
ATOM 1491 N N . LYS A 1 176 ? 10.527 11.274 18.272 1.00 20.06 170 LYS A N 1
ATOM 1492 C CA . LYS A 1 176 ? 10.718 10.020 17.551 1.00 19.35 170 LYS A CA 1
ATOM 1493 C C . LYS A 1 176 ? 9.460 9.732 16.729 1.00 17.81 170 LYS A C 1
ATOM 1494 O O . LYS A 1 176 ? 8.354 9.653 17.301 1.00 19.15 170 LYS A O 1
ATOM 1496 N N . PRO A 1 177 ? 9.597 9.606 15.387 1.00 14.90 171 PRO A N 1
ATOM 1497 C CA . PRO A 1 177 ? 8.377 9.501 14.598 1.00 13.60 171 PRO A CA 1
ATOM 1498 C C . PRO A 1 177 ? 7.703 8.146 14.779 1.00 12.66 171 PRO A C 1
ATOM 1499 O O . PRO A 1 177 ? 8.347 7.111 14.583 1.00 13.16 171 PRO A O 1
ATOM 1503 N N . PRO A 1 178 ? 6.428 8.139 15.169 1.00 12.50 172 PRO A N 1
ATOM 1504 C CA . PRO A 1 178 ? 5.691 6.879 15.221 1.00 11.47 172 PRO A CA 1
ATOM 1505 C C . PRO A 1 178 ? 5.490 6.337 13.813 1.00 10.64 172 PRO A C 1
ATOM 1506 O O . PRO A 1 178 ? 5.299 7.107 12.874 1.00 11.69 172 PRO A O 1
ATOM 1510 N N . ILE A 1 179 ? 5.556 5.019 13.683 1.00 8.50 173 ILE A N 1
ATOM 1511 C CA . ILE A 1 179 ? 5.388 4.382 12.364 1.00 7.64 173 ILE A CA 1
ATOM 1512 C C . ILE A 1 179 ? 4.326 3.295 12.447 1.00 7.57 173 ILE A C 1
ATOM 1513 O O . ILE A 1 179 ? 4.144 2.641 13.470 1.00 7.97 173 ILE A O 1
ATOM 1518 N N . GLY A 1 180 ? 3.628 3.087 11.336 1.00 7.18 174 GLY A N 1
ATOM 1519 C CA . GLY A 1 180 ? 2.691 1.960 11.221 1.00 7.91 174 GLY A CA 1
ATOM 1520 C C . GLY A 1 180 ? 1.228 2.315 11.373 1.00 8.33 174 GLY A C 1
ATOM 1521 O O . GLY A 1 180 ? 0.409 1.413 11.451 1.00 9.49 174 GLY A O 1
ATOM 1522 N N . GLN A 1 181 ? 0.864 3.614 11.348 1.00 8.14 175 GLN A N 1
ATOM 1523 C CA . GLN A 1 181 ? -0.541 3.952 11.496 1.00 8.76 175 GLN A CA 1
ATOM 1524 C C . GLN A 1 181 ? -1.375 3.385 10.353 1.00 8.74 175 GLN A C 1
ATOM 1525 O O . GLN A 1 181 ? -0.949 3.359 9.186 1.00 8.39 175 GLN A O 1
ATOM 1531 N N . ARG A 1 182 ? -2.575 2.926 10.680 1.00 9.30 176 ARG A N 1
ATOM 1532 C CA . ARG A 1 182 ? -3.565 2.443 9.703 1.00 8.53 176 ARG A CA 1
ATOM 1533 C C . ARG A 1 182 ? -4.901 3.081 9.982 1.00 8.70 176 ARG A C 1
ATOM 1534 O O . ARG A 1 182 ? -5.954 2.451 10.076 1.00 10.03 176 ARG A O 1
ATOM 1542 N N . THR A 1 183 ? -4.835 4.487 10.106 1.00 9.08 180 THR A N 1
ATOM 1543 C CA A THR A 1 183 ? -6.086 5.205 10.349 0.50 10.20 180 THR A CA 1
ATOM 1544 C CA B THR A 1 183 ? -6.008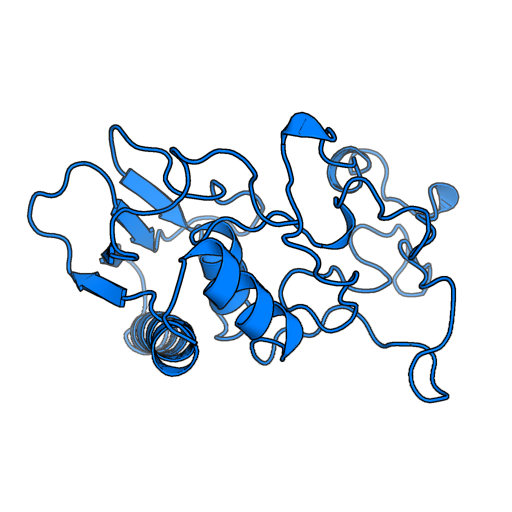 5.310 10.417 0.50 9.07 180 THR A CA 1
ATOM 1545 C C . THR A 1 183 ? -6.506 6.068 9.169 1.00 9.12 180 THR A C 1
ATOM 1546 O O . THR A 1 183 ? -7.707 6.142 8.883 1.00 9.79 180 THR A O 1
ATOM 1553 N N . ARG A 1 184 ? -5.568 6.678 8.451 1.00 8.37 181 ARG A N 1
ATOM 1554 C CA . ARG A 1 184 ? -5.961 7.539 7.329 1.00 8.97 181 ARG A CA 1
ATOM 1555 C C . ARG A 1 184 ? -4.733 7.806 6.473 1.00 7.48 181 ARG A C 1
ATOM 1556 O O . ARG A 1 184 ? -3.599 7.685 6.936 1.00 8.62 181 ARG A O 1
ATOM 1564 N N . LEU A 1 185 ? -4.941 8.266 5.250 1.00 7.04 182 LEU A N 1
ATOM 1565 C CA . LEU A 1 185 ? -3.820 8.705 4.426 1.00 7.46 182 LEU A CA 1
ATOM 1566 C C . LEU A 1 185 ? -3.055 9.822 5.112 1.00 7.61 182 LEU A C 1
ATOM 1567 O O . LEU A 1 185 ? -3.660 10.734 5.693 1.00 8.14 182 LEU A O 1
ATOM 1572 N N . SER A 1 186 ? -1.725 9.791 5.065 1.00 6.81 183 SER A N 1
ATOM 1573 C CA . SER A 1 186 ? -0.936 10.898 5.588 1.00 7.17 183 SER A CA 1
ATOM 1574 C C . SER A 1 186 ? -0.937 12.064 4.606 1.00 7.31 183 SER A C 1
ATOM 1575 O O . SER A 1 186 ? -1.257 11.914 3.412 1.00 7.23 183 SER A O 1
ATOM 1578 N N . LYS A 1 187 ? -0.547 13.228 5.104 1.00 8.54 184 LYS A N 1
ATOM 1579 C CA . LYS A 1 187 ? -0.338 14.354 4.221 1.00 9.76 184 LYS A CA 1
ATOM 1580 C C . LYS A 1 187 ? 0.639 14.003 3.121 1.00 8.27 184 LYS A C 1
ATOM 1581 O O . LYS A 1 187 ? 0.462 14.388 1.974 1.00 8.69 184 LYS A O 1
ATOM 1587 N N . GLY A 1 188 ? 1.684 13.255 3.469 1.00 7.81 185 GLY A N 1
ATOM 1588 C CA . GLY A 1 188 ? 2.675 12.872 2.461 1.00 7.68 185 GLY A CA 1
ATOM 1589 C C . GLY A 1 188 ? 2.121 11.893 1.453 1.00 6.54 185 GLY A C 1
ATOM 1590 O O . GLY A 1 188 ? 2.466 11.973 0.256 1.00 7.48 185 GLY A O 1
ATOM 1591 N N . ASP A 1 189 ? 1.284 10.937 1.882 1.00 6.76 186 ASP A N 1
ATOM 1592 C CA . ASP A 1 189 ? 0.692 9.985 0.931 1.00 6.31 186 ASP A CA 1
ATOM 1593 C C . ASP A 1 189 ? -0.131 10.762 -0.089 1.00 6.57 186 ASP A C 1
ATOM 1594 O O . ASP A 1 189 ? -0.107 10.486 -1.295 1.00 7.29 186 ASP A O 1
ATOM 1599 N N . ILE A 1 190 ? -0.932 11.726 0.398 1.00 6.90 187 ILE A N 1
ATOM 1600 C CA . ILE A 1 190 ? -1.787 12.512 -0.477 1.00 7.36 187 ILE A CA 1
ATOM 1601 C C . ILE A 1 190 ? -0.956 13.366 -1.433 1.00 7.55 187 ILE A C 1
ATOM 1602 O O . ILE A 1 190 ? -1.213 13.396 -2.642 1.00 8.51 187 ILE A O 1
ATOM 1607 N N . ALA A 1 191 ? 0.040 14.072 -0.907 1.00 8.10 188 ALA A N 1
ATOM 1608 C CA . ALA A 1 191 ? 0.874 14.940 -1.752 1.00 8.23 188 ALA A CA 1
ATOM 1609 C C . ALA A 1 191 ? 1.554 14.112 -2.852 1.00 7.90 188 ALA A C 1
ATOM 1610 O O . ALA A 1 191 ? 1.611 14.512 -4.017 1.00 8.63 188 ALA A O 1
ATOM 1612 N N . GLN A 1 192 ? 2.040 12.930 -2.493 1.00 7.44 189 GLN A N 1
ATOM 1613 C CA . GLN A 1 192 ? 2.778 12.120 -3.437 1.00 7.60 189 GLN A CA 1
ATOM 1614 C C . GLN A 1 192 ? 1.842 11.475 -4.459 1.00 7.40 189 GLN A C 1
ATOM 1615 O O . GLN A 1 192 ? 2.200 11.383 -5.646 1.00 8.19 189 GLN A O 1
ATOM 1621 N N . ALA A 1 193 ? 0.678 10.999 -4.002 1.00 7.31 190 ALA A N 1
ATOM 1622 C CA . ALA A 1 193 ? -0.292 10.433 -4.943 1.00 7.33 190 ALA A CA 1
ATOM 1623 C C . ALA A 1 193 ? -0.770 11.471 -5.960 1.00 8.07 190 ALA A C 1
ATOM 1624 O O . ALA A 1 193 ? -0.965 11.169 -7.146 1.00 8.39 190 ALA A O 1
ATOM 1626 N N . ARG A 1 194 ? -0.925 12.718 -5.500 1.00 8.04 191 ARG A N 1
ATOM 1627 C CA . ARG A 1 194 ? -1.345 13.783 -6.417 1.00 8.97 191 ARG A CA 1
ATOM 1628 C C . ARG A 1 194 ? -0.249 14.030 -7.468 1.00 9.42 191 ARG A C 1
ATOM 1629 O O . ARG A 1 194 ? -0.556 14.240 -8.640 1.00 11.46 191 ARG A O 1
ATOM 1637 N N . LYS A 1 195 ? 1.033 13.967 -7.094 1.00 9.24 192 LYS A N 1
ATOM 1638 C CA . LYS A 1 195 ? 2.107 14.091 -8.091 1.00 10.70 192 LYS A CA 1
ATOM 1639 C C . LYS A 1 195 ? 2.115 12.909 -9.031 1.00 10.79 192 LYS A C 1
ATOM 1640 O O . LYS A 1 195 ? 2.279 13.074 -10.246 1.00 11.48 192 LYS A O 1
ATOM 1646 N N . LEU A 1 196 ? 1.934 11.701 -8.493 1.00 9.69 193 LEU A N 1
ATOM 1647 C CA . LEU A 1 196 ? 1.983 10.483 -9.329 1.00 10.32 193 LEU A CA 1
ATOM 1648 C C . LEU A 1 196 ? 0.894 10.503 -10.405 1.00 10.72 193 LEU A C 1
ATOM 1649 O O . LEU A 1 196 ? 1.132 10.089 -11.550 1.00 12.09 193 LEU A O 1
ATOM 1654 N N . TYR A 1 197 ? -0.296 10.994 -10.045 1.00 10.47 194 TYR A N 1
ATOM 1655 C CA . TYR A 1 197 ? -1.433 11.044 -10.961 1.00 11.41 194 TYR A CA 1
ATOM 1656 C C . TYR A 1 197 ? -1.591 12.394 -11.666 1.00 12.76 194 TYR A C 1
ATOM 1657 O O . TYR A 1 197 ? -2.581 12.623 -12.369 1.00 15.15 194 TYR A O 1
ATOM 1666 N N . LYS A 1 198 ? -0.590 13.253 -11.505 1.00 12.76 195 LYS A N 1
ATOM 1667 C CA . LYS A 1 198 ? -0.554 14.554 -12.207 1.00 15.31 195 LYS A CA 1
ATOM 1668 C C . LYS A 1 198 ? -1.867 15.253 -11.950 1.00 15.35 195 LYS A C 1
ATOM 1669 O O . LYS A 1 198 ? -2.409 16.002 -12.784 1.00 16.22 195 LYS A O 1
ATOM 1675 N N . CYS A 1 199 ? -2.430 15.265 -10.594 1.00 13.77 198 CYS A N 1
ATOM 1676 C CA . CYS A 1 199 ? -3.631 15.962 -10.207 1.00 15.17 198 CYS A CA 1
ATOM 1677 C C . CYS A 1 199 ? -3.287 17.447 -10.303 1.00 17.88 198 CYS A C 1
ATOM 1678 O O . CYS A 1 199 ? -2.213 17.868 -9.854 1.00 18.70 198 CYS A O 1
ATOM 1681 N N . PRO A 1 200 ? -4.172 18.247 -10.918 1.00 19.67 199 PRO A N 1
ATOM 1682 C CA . PRO A 1 200 ? -3.854 19.676 -11.037 1.00 21.27 199 PRO A CA 1
ATOM 1683 C C . PRO A 1 200 ? -3.564 20.304 -9.667 1.00 22.88 199 PRO A C 1
ATOM 1684 O O . PRO A 1 200 ? -4.271 20.030 -8.684 1.00 22.68 199 PRO A O 1
ATOM 1688 N N . ALA A 1 201 ? -2.512 21.113 -9.602 1.00 25.19 200 ALA A N 1
ATOM 1689 C CA . ALA A 1 201 ? -2.160 21.822 -8.378 1.00 27.74 200 ALA A CA 1
ATOM 1690 C C . ALA A 1 201 ? -3.106 23.012 -8.163 1.00 28.85 200 ALA A C 1
ATOM 1691 O O . ALA A 1 201 ? -3.399 23.450 -7.038 1.00 30.73 200 ALA A O 1
#

Secondary structure (DSSP, 8-state):
-BB--GGGSPGGGEEEEEE-SS--HHHHHHHHHHHHHHHHHSS-EEEE-SS-SSEEEEEE--S-S-PPSS---SSEEEEEE-GGG-SHHHHHHHHHHHHTB--GGGSTTGGGTEEE-GGGBPTT-GGGGPPPPGGGB--TTPPP-TT-TTPPPTTTTBSSTTS-SEEESS-BTTBPPP----SS--HHHHHHHHHHTT---

=== Feature glossary ===
Feature key, reading from the visual/contextual features back to the raw sequence:

Rendered structure images. Structure images are PyMOL renders from six orthogonal camera directions. Cartoon representation draws helices as coils and strands as arrows; sticks shows the backbone as bonds; surface shows the solvent-excluded envelope. Rainbow coloring maps sequence position to hue (blue→red, N→C); chain coloring assigns a distinct color per polypeptide.

Contact-map, Ramachandran, and PAE plots. Three diagnostic plots accompany the record. The Cα contact map visualizes the tertiary structure as a 2D adjacency matrix (8 Å cutoff, sequence-local contacts suppressed). The Ramachandran plot shows the distribution of backbone (φ, ψ) torsions, with points in the α and β basins reflecting secondary structure content. The PAE plot shows AlphaFold's inter-residue confidence as a color matrix.

InterPro / GO / CATH / organism. The annotation block draws on four external resources. InterPro: which protein families and domains the sequence belongs to. GO: standardized terms for what the protein does, what process it participates in, and where in the cell it acts. CATH: which structural fold it has in the CATH hierarchy. Organism: the species of origin.

Nearest PDB structures. Structural nearest neighbors (via Foldseek easy-search vs the PDB). Reported per hit: target PDB id, E-value, and alignment TM-score. A TM-score above ~0.5 is the conventional threshold for 'same fold'.

Predicted aligned error. Predicted aligned error is AlphaFold's pairwise confidence. Unlike pLDDT (per-residue), PAE is per-residue-pair and captures whether two parts of the structure are correctly placed relative to each other. Units are ångströms of expected positional error.

Solvent-accessible surface area. SASA measures how much of the protein is reachable by solvent. It is computed by rolling a water-sized probe over the atomic surface and summing the exposed area (Å²). Per-residue SASA distinguishes core (buried, low SASA) from surface (exposed, high SASA) residues; total SASA is a whole-molecule size measure.

B-factor. Crystallographic B-factors measure how much each atom's electron density is smeared out, in Å². They rise in mobile loops and surface residues and fall in the buried interior. In AlphaFold models this column is repurposed to hold pLDDT instead.

pLDDT. For AlphaFold models, the B-factor field carries pLDDT — the model's own estimate of local accuracy on a 0–100 scale. Regions with pLDDT<50 should be treated as essentially unmodeled; they often correspond to intrinsically disordered segments.

Backbone torsions (φ/ψ). φ (phi) and ψ (psi) are the two rotatable backbone dihedrals per residue: φ is the C(i-1)–N–Cα–C torsion, ψ is the N–Cα–C–N(i+1) torsion, both in degrees on (−180°, 180°]. α-helical residues cluster near (−60°, −45°); β-strand residues near (−120°, +130°). A Ramachandran plot is simply a scatter of (φ, ψ) for every residue.

Radius of gyration, Cα contacts, bounding box. Radius of gyration (Rg) is the root-mean-square distance of Cα atoms from their centroid — a single number for overall size and compactness. A globular domain of N residues has Rg ≈ 2.2·N^0.38 Å; an extended or disordered chain has a much larger Rg. The Cα contact count is the number of residue pairs whose Cα atoms are within 8 Å and are more than four positions apart in sequence — a standard proxy for tertiary packing density. The bounding box is the smallest axis-aligned box enclosing all Cα atoms.

Secondary structure (3-state, P-SEA). Three-state secondary structure (P-SEA) collapses the eight DSSP classes into helix (a), strand (b), and coil (c). P-SEA assigns these from Cα geometry alone — distances and angles — without requiring backbone oxygens, so it works on any Cα trace.

Secondary structure (8-state, DSSP). Secondary structure is the local, repeating backbone conformation. DSSP classifies it into eight states by reading the hydrogen-bond network: three helix types (H, G, I), two β types (E, B), two non-regular types (T, S), and unstructured coil (-).

Foldseek 3Di. The Foldseek 3Di string encodes local tertiary geometry as a 20-letter alphabet — one character per residue — derived from the relative positions of nearby Cα atoms. Unlike the amino-acid sequence, 3Di is a direct function of the 3D structure, so two proteins with the same fold have similar 3Di strings even at low sequence identity.

mmCIF coordinates. Structure coordinates are given as an mmCIF _atom_site loop: one row per atom with element, residue name, chain id, sequence number, and x/y/z position in Å. Only the four main-chain atoms per residue are included here; side chains are omitted to keep the record compact.

Sequence. This is the polypeptide sequence — one letter per residue, N-terminus first. Length ranges from a few dozen residues for small domains to over a thousand for large multi-domain proteins.